Protein AF-A0A953PXV1-F1 (afdb_monomer)

Foldseek 3Di:
DDDDDDDDDDDDDDDDDDDDDDDDDDDDDDDPDPPPDDPPAPAQLRVLVVVCVVVVHDLVDDPLVVSLVVLVVVVVVVVVVPDPPDVRSVVVNVLSVVLVVLVPDDDDPPDDPVSVPNSCPVVSVVSVVVVVVVVVVVVVVVVVVVVVVDDDDPPPPVPPDPDDDDDDPDDPVNVVVVVVVVVVVVVPPPPPPPVPPQCALVNLLVLVLVVQVPDPDWAFVCVSCVVPPDPNSVVSNVVSVVVCVVLVQWDWDDDDVPGTITIDGDPCNVVSSVVVVVVVVVVVVVVVPD

Solvent-accessible surface area (backbone atoms only — not comparable to full-atom values): 18216 Å² total; per-residue (Å²): 134,88,79,85,83,82,80,84,82,80,83,86,81,89,78,81,86,78,80,78,80,81,79,80,81,76,83,76,75,92,65,77,78,73,80,78,81,70,82,86,60,94,46,57,66,51,48,50,51,50,56,35,58,78,65,73,52,50,77,90,63,66,62,50,70,63,50,43,51,52,54,50,54,53,48,52,56,42,55,77,65,73,50,87,75,56,67,64,46,56,50,49,51,51,49,43,51,50,40,38,51,62,71,73,46,82,80,66,94,84,60,56,78,83,71,69,52,68,78,56,53,68,59,44,51,54,48,52,54,50,51,52,53,52,52,51,50,53,54,50,51,53,52,49,55,54,52,73,72,50,85,75,76,80,70,73,78,77,71,71,76,75,84,83,71,80,76,81,90,76,52,74,66,55,55,51,51,53,48,51,51,52,50,55,55,56,71,69,48,78,80,78,76,69,78,70,81,77,66,45,44,68,58,33,38,52,49,54,49,51,57,50,70,76,41,95,62,71,42,45,54,65,72,77,42,71,87,59,91,47,72,66,51,52,51,25,40,51,52,24,51,53,49,36,41,73,68,52,24,37,45,82,47,59,89,51,91,91,45,72,49,24,42,35,80,33,100,49,23,69,65,46,57,56,51,47,54,59,55,50,56,52,54,56,56,59,64,74,71,117

Mean predicted aligned error: 21.48 Å

Radius of gyration: 39.09 Å; Cα contacts (8 Å, |Δi|>4): 142; chains: 1; bounding box: 83×93×96 Å

Sequence (290 aa):
MDEPREPNPEVPAGGEPEAVPAAKRVARAPGEAPPVKLPVYEGPLDLLLDLIRKQQLNIYDIPIAKITRQYLDYLHMLEELNIDVAGEFIFMAATLIYIKSRTLLPPDPSAAEEEMEDPRAELIHRLLEHEQFKNAAEMLQSKRMVEEAMWSQPGIGEFAEAEDEPGLAVSVFDLISVFREILERAKKRPQLQIRREEVSVAQMVEHVKRTLQSASGPVPIEDLIAGYVWRQALIALLLALLELVRLRAILLRQKDLFAPITVLKSKRFDEITSAANAGLLQASLDESFK

Nearest PDB structures (foldseek):
  3w6j-assembly1_A  TM=8.317E-01  e=1.017E-08  Geobacillus stearothermophilus
  4i98-assembly1_A  TM=7.365E-01  e=3.677E-07  Streptococcus pneumoniae P1031
  7wjp-assembly1_A-2  TM=6.498E-01  e=4.684E-01  Listeria monocytogenes
  4y66-assembly3_F  TM=5.859E-01  e=4.416E-01  Giardia duodenalis
  2fbh-assembly1_A  TM=4.558E-01  e=3.490E-01  Pseudomonas aeruginosa

Structure (mmCIF, N/CA/C/O backbone):
data_AF-A0A953PXV1-F1
#
_entry.id   AF-A0A953PXV1-F1
#
loop_
_atom_site.group_PDB
_atom_site.id
_atom_site.type_symbol
_atom_site.label_atom_id
_atom_site.label_alt_id
_atom_site.label_comp_id
_atom_site.label_asym_id
_atom_site.label_entity_id
_atom_site.label_seq_id
_atom_site.pdbx_PDB_ins_code
_atom_site.Cartn_x
_atom_site.Cartn_y
_atom_site.Cartn_z
_atom_site.occupancy
_atom_site.B_iso_or_equiv
_atom_site.auth_seq_id
_atom_site.auth_comp_id
_atom_site.auth_asym_id
_atom_site.auth_atom_id
_atom_site.pdbx_PDB_model_num
ATOM 1 N N . MET A 1 1 ? -30.244 -65.804 -9.219 1.00 45.44 1 MET A N 1
ATOM 2 C CA . MET A 1 1 ? -29.508 -64.574 -8.875 1.00 45.44 1 MET A CA 1
ATOM 3 C C . MET A 1 1 ? -30.051 -63.510 -9.822 1.00 45.44 1 MET A C 1
ATOM 5 O O . MET A 1 1 ? -29.476 -63.317 -10.877 1.00 45.44 1 MET A O 1
ATOM 9 N N . ASP A 1 2 ? -31.270 -62.988 -9.716 1.00 41.31 2 ASP A N 1
ATOM 10 C CA . ASP A 1 2 ? -32.067 -62.503 -8.579 1.00 41.31 2 ASP A CA 1
ATOM 11 C C . ASP A 1 2 ? -31.317 -61.559 -7.644 1.00 41.31 2 ASP A C 1
ATOM 13 O O . ASP A 1 2 ? -30.815 -61.961 -6.601 1.00 41.31 2 ASP A O 1
ATOM 17 N N . GLU A 1 3 ? -31.266 -60.300 -8.077 1.00 51.50 3 GLU A N 1
ATOM 18 C CA . GLU A 1 3 ? -31.118 -59.118 -7.235 1.00 51.50 3 GLU A CA 1
ATOM 19 C C . GLU A 1 3 ? -32.117 -58.061 -7.772 1.00 51.50 3 GLU A C 1
ATOM 21 O O . GLU A 1 3 ? -32.060 -57.720 -8.960 1.00 51.50 3 GLU A O 1
ATOM 26 N N . PRO A 1 4 ? -33.110 -57.616 -6.979 1.00 53.22 4 PRO A N 1
ATOM 27 C CA . PRO A 1 4 ? -34.186 -56.745 -7.452 1.00 53.22 4 PRO A CA 1
ATOM 28 C C . PRO A 1 4 ? -33.793 -55.258 -7.444 1.00 53.22 4 PRO A C 1
ATOM 30 O O . PRO A 1 4 ? -33.236 -54.749 -6.476 1.00 53.22 4 PRO A O 1
ATOM 33 N N . ARG A 1 5 ? -34.144 -54.546 -8.525 1.00 47.09 5 ARG A N 1
ATOM 34 C CA . ARG A 1 5 ? -34.098 -53.077 -8.618 1.00 47.09 5 ARG A CA 1
ATOM 35 C C . ARG A 1 5 ? -35.180 -52.452 -7.734 1.00 47.09 5 ARG A C 1
ATOM 37 O O . ARG A 1 5 ? -36.354 -52.791 -7.870 1.00 47.09 5 ARG A O 1
ATOM 44 N N . GLU A 1 6 ? -34.777 -51.510 -6.889 1.00 57.62 6 GLU A N 1
ATOM 45 C CA . GLU A 1 6 ? -35.670 -50.648 -6.109 1.00 57.62 6 GLU A CA 1
ATOM 46 C C . GLU A 1 6 ? -36.517 -49.721 -7.012 1.00 57.62 6 GLU A C 1
ATOM 48 O O . GLU A 1 6 ? -36.080 -49.355 -8.111 1.00 57.62 6 GLU A O 1
ATOM 53 N N . PRO A 1 7 ? -37.738 -49.346 -6.582 1.00 49.81 7 PRO A N 1
ATOM 54 C CA . PRO A 1 7 ? -38.670 -48.570 -7.388 1.00 49.81 7 PRO A CA 1
ATOM 55 C C . PRO A 1 7 ? -38.374 -47.063 -7.351 1.00 49.81 7 PRO A C 1
ATOM 57 O O . PRO A 1 7 ? -37.995 -46.493 -6.332 1.00 49.81 7 PRO A O 1
ATOM 60 N N . ASN A 1 8 ? -38.612 -46.417 -8.490 1.00 48.09 8 ASN A N 1
ATOM 61 C CA . ASN A 1 8 ? -38.570 -44.970 -8.688 1.00 48.09 8 ASN A CA 1
ATOM 62 C C . ASN A 1 8 ? -39.650 -44.255 -7.845 1.00 48.09 8 ASN A C 1
ATOM 64 O O . ASN A 1 8 ? -40.818 -44.636 -7.968 1.00 48.09 8 ASN A O 1
ATOM 68 N N . PRO A 1 9 ? -39.327 -43.212 -7.058 1.00 47.69 9 PRO A N 1
ATOM 69 C CA . PRO A 1 9 ? -40.342 -42.375 -6.444 1.00 47.69 9 PRO A CA 1
ATOM 70 C C . PRO A 1 9 ? -40.825 -41.284 -7.411 1.00 47.69 9 PRO A C 1
ATOM 72 O O . PRO A 1 9 ? -40.065 -40.630 -8.122 1.00 47.69 9 PRO A O 1
ATOM 75 N N . GLU A 1 10 ? -42.143 -41.158 -7.417 1.00 41.41 10 GLU A N 1
ATOM 76 C CA . GLU A 1 10 ? -43.035 -40.262 -8.144 1.00 41.41 10 GLU A CA 1
ATOM 77 C C . GLU A 1 10 ? -42.547 -38.813 -8.328 1.00 41.41 10 GLU A C 1
ATOM 79 O O . GLU A 1 10 ? -42.086 -38.146 -7.404 1.00 41.41 10 GLU A O 1
ATOM 84 N N . VAL A 1 11 ? -42.762 -38.296 -9.540 1.00 47.06 11 VAL A N 1
ATOM 85 C CA . VAL A 1 11 ? -42.773 -36.862 -9.847 1.00 47.06 11 VAL A CA 1
ATOM 86 C C . VAL A 1 11 ? -44.163 -36.318 -9.498 1.00 47.06 11 VAL A C 1
ATOM 88 O O . VAL A 1 11 ? -45.129 -36.753 -10.131 1.00 47.06 11 VAL A O 1
ATOM 91 N N . PRO A 1 12 ? -44.319 -35.348 -8.580 1.00 43.00 12 PRO A N 1
ATOM 92 C CA . PRO A 1 12 ? -45.549 -34.583 -8.507 1.00 43.00 12 PRO A CA 1
ATOM 93 C C . PRO A 1 12 ? -45.496 -33.424 -9.508 1.00 43.00 12 PRO A C 1
ATOM 95 O O . PRO A 1 12 ? -44.567 -32.616 -9.542 1.00 43.00 12 PRO A O 1
ATOM 98 N N . ALA A 1 13 ? -46.522 -33.385 -10.351 1.00 39.75 13 ALA A N 1
ATOM 99 C CA . ALA A 1 13 ? -46.799 -32.331 -11.308 1.00 39.75 13 ALA A CA 1
ATOM 100 C C . ALA A 1 13 ? -47.367 -31.072 -10.629 1.00 39.75 13 ALA A C 1
ATOM 102 O O . ALA A 1 13 ? -48.145 -31.171 -9.685 1.00 39.75 13 ALA A O 1
ATOM 103 N N . GLY A 1 14 ? -47.077 -29.910 -11.222 1.00 34.72 14 GLY A N 1
ATOM 104 C CA . GLY A 1 14 ? -47.997 -28.769 -11.241 1.00 34.72 14 GLY A CA 1
ATOM 105 C C . GLY A 1 14 ? -47.812 -27.713 -10.151 1.00 34.72 14 GLY A C 1
ATOM 106 O O . GLY A 1 14 ? -48.458 -27.762 -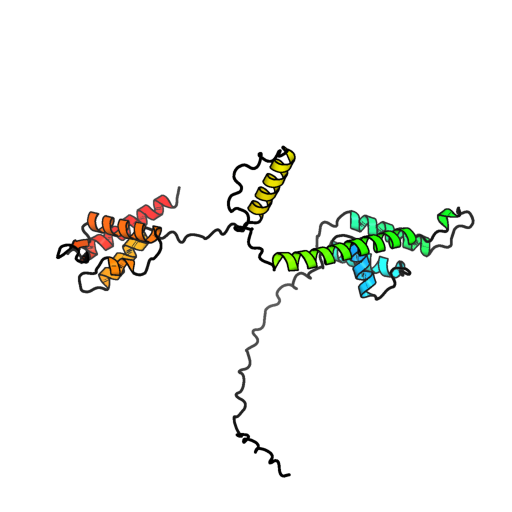9.112 1.00 34.72 14 GLY A O 1
ATOM 107 N N . GLY A 1 15 ? -47.024 -26.686 -10.466 1.00 32.66 15 GLY A N 1
ATOM 108 C CA . GLY A 1 15 ? -47.087 -25.364 -9.844 1.00 32.66 15 GLY A CA 1
ATOM 109 C C . GLY A 1 15 ? -46.718 -24.317 -10.895 1.00 32.66 15 GLY A C 1
ATOM 110 O O . GLY A 1 15 ? -45.632 -24.375 -11.464 1.00 32.66 15 GLY A O 1
ATOM 111 N N . GLU A 1 16 ? -47.662 -23.441 -11.224 1.00 42.31 16 GLU A N 1
ATOM 112 C CA . GLU A 1 16 ? -47.570 -22.389 -12.244 1.00 42.31 16 GLU A CA 1
ATOM 113 C C . GLU A 1 16 ? -46.406 -21.410 -11.965 1.00 42.31 16 GLU A C 1
ATOM 115 O O . GLU A 1 16 ? -46.098 -21.150 -10.801 1.00 42.31 16 GLU A O 1
ATOM 120 N N . PRO A 1 17 ? -45.743 -20.835 -12.990 1.00 41.62 17 PRO A N 1
ATOM 121 C CA . PRO A 1 17 ? -44.676 -19.866 -12.767 1.00 41.62 17 PRO A CA 1
ATOM 122 C C . PRO A 1 17 ? -45.264 -18.525 -12.311 1.00 41.62 17 PRO A C 1
ATOM 124 O O . PRO A 1 17 ? -45.882 -17.793 -13.086 1.00 41.62 17 PRO A O 1
ATOM 127 N N . GLU A 1 18 ? -45.048 -18.200 -11.041 1.00 39.59 18 GLU A N 1
ATOM 128 C CA . GLU A 1 18 ? -45.402 -16.918 -10.441 1.00 39.59 18 GLU A CA 1
ATOM 129 C C . GLU A 1 18 ? -44.601 -15.785 -11.113 1.00 39.59 18 GLU A C 1
ATOM 131 O O . GLU A 1 18 ? -43.367 -15.792 -11.169 1.00 39.59 18 GLU A O 1
ATOM 136 N N . ALA A 1 19 ? -45.318 -14.823 -11.695 1.00 39.12 19 ALA A N 1
ATOM 137 C CA . ALA A 1 19 ? -44.749 -13.711 -12.440 1.00 39.12 19 ALA A CA 1
ATOM 138 C C . ALA A 1 19 ? -43.974 -12.761 -11.512 1.00 39.12 19 ALA A C 1
ATOM 140 O O . ALA A 1 19 ? -44.552 -12.068 -10.675 1.00 39.12 19 ALA A O 1
ATOM 141 N N . VAL A 1 20 ? -42.657 -12.683 -11.707 1.00 45.84 20 VAL A N 1
ATOM 142 C CA . VAL A 1 20 ? -41.791 -11.700 -11.044 1.00 45.84 20 VAL A CA 1
ATOM 143 C C . VAL A 1 20 ? -42.215 -10.288 -11.484 1.00 45.84 20 VAL A C 1
ATOM 145 O O . VAL A 1 20 ? -42.228 -10.011 -12.688 1.00 45.84 20 VAL A O 1
ATOM 148 N N . PRO A 1 21 ? -42.563 -9.365 -10.568 1.00 40.34 21 PRO A N 1
ATOM 149 C CA . PRO A 1 21 ? -43.016 -8.039 -10.959 1.00 40.34 21 PRO A CA 1
ATOM 150 C C . PRO A 1 21 ? -41.863 -7.240 -11.578 1.00 40.34 21 PRO A C 1
ATOM 152 O O . PRO A 1 21 ? -40.783 -7.100 -11.002 1.00 40.34 21 PRO A O 1
ATOM 155 N N . ALA A 1 22 ? -42.115 -6.698 -12.770 1.00 42.03 22 ALA A N 1
ATOM 156 C CA . ALA A 1 22 ? -41.189 -5.857 -13.511 1.00 42.03 22 ALA A CA 1
ATOM 157 C C . ALA A 1 22 ? -40.804 -4.614 -12.690 1.00 42.03 22 ALA A C 1
ATOM 159 O O . ALA A 1 22 ? -41.616 -3.714 -12.460 1.00 42.03 22 ALA A O 1
ATOM 160 N N . ALA A 1 23 ? -39.541 -4.556 -12.264 1.00 39.56 23 ALA A N 1
ATOM 161 C CA . ALA A 1 23 ? -38.976 -3.401 -11.587 1.00 39.56 23 ALA A CA 1
ATOM 162 C C . ALA A 1 23 ? -39.020 -2.172 -12.512 1.00 39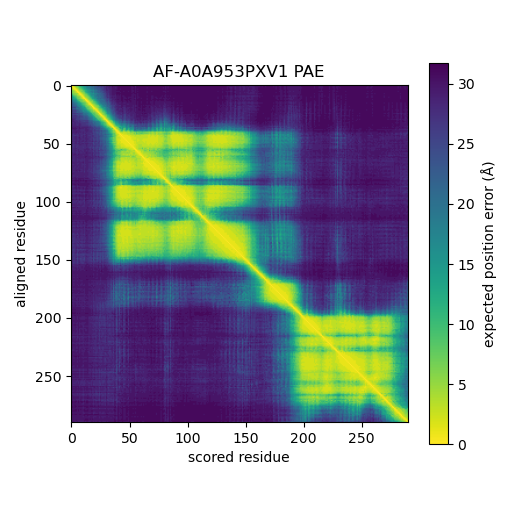.56 23 ALA A C 1
ATOM 164 O O . ALA A 1 23 ? -38.387 -2.116 -13.570 1.00 39.56 23 ALA A O 1
ATOM 165 N N . LYS A 1 24 ? -39.797 -1.176 -12.087 1.00 39.22 24 LYS A N 1
ATOM 166 C CA . LYS A 1 24 ? -39.982 0.127 -12.725 1.00 39.22 24 LYS A CA 1
ATOM 167 C C . LYS A 1 24 ? -38.620 0.826 -12.857 1.00 39.22 24 LYS A C 1
ATOM 169 O O . LYS A 1 24 ? -38.068 1.305 -11.870 1.00 39.22 24 LYS A O 1
ATOM 174 N N . ARG A 1 25 ? -38.061 0.871 -14.072 1.00 34.94 25 ARG A N 1
ATOM 175 C CA . ARG A 1 25 ? -36.829 1.618 -14.377 1.00 34.94 25 ARG A CA 1
ATOM 176 C C . ARG A 1 25 ? -37.091 3.113 -14.192 1.00 34.94 25 ARG A C 1
ATOM 178 O O . ARG A 1 25 ? -37.738 3.744 -15.022 1.00 34.94 25 ARG A O 1
ATOM 185 N N . VAL A 1 26 ? -36.596 3.666 -13.090 1.00 38.25 26 VAL A N 1
ATOM 186 C CA . VAL A 1 26 ? -36.547 5.112 -12.865 1.00 38.25 26 VAL A CA 1
ATOM 187 C C . VAL A 1 26 ? -35.505 5.694 -13.820 1.00 38.25 26 VAL A C 1
ATOM 189 O O . VAL A 1 26 ? -34.338 5.304 -13.786 1.00 38.25 26 VAL A O 1
ATOM 192 N N . ALA A 1 27 ? -35.939 6.593 -14.703 1.00 40.03 27 ALA A N 1
ATOM 193 C CA . ALA A 1 27 ? -35.066 7.337 -15.599 1.00 40.03 27 ALA A CA 1
ATOM 194 C C . ALA A 1 27 ? -34.103 8.203 -14.770 1.00 40.03 27 ALA A C 1
ATOM 196 O O . ALA A 1 27 ? -34.527 9.112 -14.057 1.00 40.03 27 ALA A O 1
ATOM 197 N N . ARG A 1 28 ? -32.805 7.895 -14.838 1.00 33.81 28 ARG A N 1
ATOM 198 C CA . ARG A 1 28 ? -31.744 8.693 -14.221 1.00 33.81 28 ARG A CA 1
ATOM 199 C C . ARG A 1 28 ? -31.435 9.873 -15.147 1.00 33.81 28 ARG A C 1
ATOM 201 O O . ARG A 1 28 ? -31.157 9.666 -16.325 1.00 33.81 28 ARG A O 1
ATOM 208 N N . ALA A 1 29 ? -31.513 11.090 -14.609 1.00 37.56 29 ALA A N 1
ATOM 209 C CA . ALA A 1 29 ? -31.033 12.319 -15.243 1.00 37.56 29 ALA A CA 1
ATOM 210 C C . ALA A 1 29 ? -29.551 12.179 -15.670 1.00 37.56 29 ALA A C 1
ATOM 212 O O . ALA A 1 29 ? -28.845 11.354 -15.077 1.00 37.56 29 ALA A O 1
ATOM 213 N N . PRO A 1 30 ? -29.064 12.950 -16.664 1.00 41.88 30 PRO A N 1
ATOM 214 C CA . PRO A 1 30 ? -27.701 12.823 -17.167 1.00 41.88 30 PRO A CA 1
ATOM 215 C C . PRO A 1 30 ? -26.730 13.388 -16.125 1.00 41.88 30 PRO A C 1
ATOM 217 O O . PRO A 1 30 ? -26.412 14.571 -16.120 1.00 41.88 30 PRO A O 1
ATOM 220 N N . GLY A 1 31 ? -26.319 12.542 -15.183 1.00 37.38 31 GLY A N 1
ATOM 221 C CA . GLY A 1 31 ? -25.160 12.810 -14.345 1.00 37.38 31 GLY A CA 1
ATOM 222 C C . GLY A 1 31 ? -23.906 12.691 -15.198 1.00 37.38 31 GLY A C 1
ATOM 223 O O . GLY A 1 31 ? -23.838 11.800 -16.049 1.00 37.38 31 GLY A O 1
ATOM 224 N N . GLU A 1 32 ? -22.958 13.600 -14.974 1.00 47.59 32 GLU A N 1
ATOM 225 C CA . GLU A 1 32 ? -21.597 13.559 -15.510 1.00 47.59 32 GLU A CA 1
ATOM 226 C C . GLU A 1 32 ? -21.072 12.126 -15.604 1.00 47.59 32 GLU A C 1
ATOM 228 O O . GLU A 1 32 ? -21.275 11.306 -14.699 1.00 47.59 32 GLU A O 1
ATOM 233 N N . ALA A 1 33 ? -20.417 11.828 -16.729 1.00 41.75 33 ALA A N 1
ATOM 234 C CA . ALA A 1 33 ? -19.754 10.554 -16.939 1.00 41.75 33 ALA A CA 1
ATOM 235 C C . ALA A 1 33 ? -18.896 10.226 -15.703 1.00 41.75 33 ALA A C 1
ATOM 237 O O . ALA A 1 33 ? -18.189 11.109 -15.211 1.00 41.75 33 ALA A O 1
ATOM 238 N N . PRO A 1 34 ? -18.972 8.996 -15.158 1.00 39.22 34 PRO A N 1
ATOM 239 C CA . PRO A 1 34 ? -18.154 8.638 -14.010 1.00 39.22 34 PRO A CA 1
ATOM 240 C C . PRO A 1 34 ? -16.682 8.897 -14.358 1.00 39.22 34 PRO A C 1
ATOM 242 O O . PRO A 1 34 ? -16.288 8.591 -15.488 1.00 39.22 34 PRO A O 1
ATOM 245 N N . PRO A 1 35 ? -15.874 9.439 -13.427 1.00 45.97 35 PRO A N 1
ATOM 246 C CA . PRO A 1 35 ? -14.454 9.636 -13.671 1.00 45.97 35 PRO A CA 1
ATOM 247 C C . PRO A 1 35 ? -13.877 8.284 -14.079 1.00 45.97 35 PRO A C 1
ATOM 249 O O . PRO A 1 35 ? -13.981 7.298 -13.340 1.00 45.97 35 PRO A O 1
ATOM 252 N N . VAL A 1 36 ? -13.375 8.216 -15.310 1.00 37.31 36 VAL A N 1
ATOM 253 C CA . VAL A 1 36 ? -12.754 7.016 -15.856 1.00 37.31 36 VAL A CA 1
ATOM 254 C C . VAL A 1 36 ? -11.640 6.637 -14.887 1.00 37.31 36 VAL A C 1
ATOM 256 O O . VAL A 1 36 ? -10.707 7.406 -14.673 1.00 37.31 36 VAL A O 1
ATOM 259 N N . LYS A 1 37 ? -11.777 5.479 -14.233 1.00 38.84 37 LYS A N 1
ATOM 260 C CA . LYS A 1 37 ? -10.752 4.963 -13.328 1.00 38.84 37 LYS A CA 1
ATOM 261 C C . LYS A 1 37 ? -9.546 4.589 -14.176 1.00 38.84 37 LYS A C 1
ATOM 263 O O . LYS A 1 37 ? -9.524 3.516 -14.776 1.00 38.84 37 LYS A O 1
ATOM 268 N N . LEU A 1 38 ? -8.573 5.485 -14.246 1.00 51.19 38 LEU A N 1
ATOM 269 C CA . LEU A 1 38 ? -7.259 5.142 -14.756 1.00 51.19 38 LEU A CA 1
ATOM 270 C C . LEU A 1 38 ? -6.644 4.106 -13.801 1.00 51.19 38 LEU A C 1
ATOM 272 O O . LEU A 1 38 ? -6.714 4.293 -12.581 1.00 51.19 38 LEU A O 1
ATOM 276 N N . PRO A 1 39 ? -6.074 3.005 -14.308 1.00 58.53 39 PRO A N 1
ATOM 277 C CA . PRO A 1 39 ? -5.193 2.175 -13.500 1.00 58.53 39 PRO A CA 1
ATOM 278 C C . PRO A 1 39 ? -4.043 3.051 -12.984 1.00 58.53 39 PRO A C 1
ATOM 280 O O . PRO A 1 39 ? -3.319 3.671 -13.762 1.00 58.53 39 PRO A O 1
ATOM 283 N N . VAL A 1 40 ? -3.924 3.156 -11.659 1.00 67.44 40 VAL A N 1
ATOM 284 C CA . VAL A 1 40 ? -2.793 3.828 -11.013 1.00 67.44 40 VAL A CA 1
ATOM 285 C C . VAL A 1 40 ? -1.597 2.898 -11.180 1.00 67.44 40 VAL A C 1
ATOM 287 O O . VAL A 1 40 ? -1.496 1.901 -10.473 1.00 67.44 40 VAL A O 1
ATOM 290 N N . TYR A 1 41 ? -0.756 3.172 -12.174 1.00 76.94 41 TYR A N 1
ATOM 291 C CA . TYR A 1 41 ? 0.487 2.430 -12.386 1.00 76.94 41 TYR A CA 1
ATOM 292 C C . TYR A 1 41 ? 1.565 2.921 -11.423 1.00 76.94 41 TYR A C 1
ATOM 294 O O . TYR A 1 41 ? 1.684 4.124 -11.178 1.00 76.94 41 TYR A O 1
ATOM 302 N N . GLU A 1 42 ? 2.398 2.004 -10.938 1.00 75.56 42 GLU A N 1
ATOM 303 C CA . GLU A 1 42 ? 3.535 2.305 -10.057 1.00 75.56 42 GLU A CA 1
ATOM 304 C C . GLU A 1 42 ? 4.783 2.721 -10.865 1.00 75.56 42 GLU A C 1
ATOM 306 O O . GLU A 1 42 ? 5.894 2.261 -10.620 1.00 75.56 42 GLU A O 1
ATOM 311 N N . GLY A 1 43 ? 4.595 3.581 -11.874 1.00 86.06 43 GLY A N 1
ATOM 312 C CA . GLY A 1 43 ? 5.670 4.149 -12.694 1.00 86.06 43 GLY A CA 1
ATOM 313 C C . GLY A 1 43 ? 5.591 3.835 -14.198 1.00 86.06 43 GLY A C 1
ATOM 314 O O . GLY A 1 43 ? 4.696 3.122 -14.664 1.00 86.06 43 GLY A O 1
ATOM 315 N N . PRO A 1 44 ? 6.528 4.383 -14.997 1.00 87.88 44 PRO A N 1
ATOM 316 C CA . PRO A 1 44 ? 6.476 4.307 -16.458 1.00 87.88 44 PRO A CA 1
ATOM 317 C C . PRO A 1 44 ? 6.818 2.920 -17.018 1.00 87.88 44 PRO A C 1
ATOM 319 O O . PRO A 1 44 ? 6.297 2.538 -18.065 1.00 87.88 44 PRO A O 1
ATOM 322 N N . LEU A 1 45 ? 7.668 2.148 -16.332 1.00 90.06 45 LEU A N 1
ATOM 323 C CA . LEU A 1 45 ? 8.008 0.781 -16.744 1.00 90.06 45 LEU A CA 1
ATOM 324 C C . LEU A 1 45 ? 6.818 -0.171 -16.570 1.00 90.06 45 LEU A C 1
ATOM 326 O O . LEU A 1 45 ? 6.599 -1.032 -17.418 1.00 90.06 45 LEU A O 1
ATOM 330 N N . ASP A 1 46 ? 6.018 0.021 -15.521 1.00 88.56 46 ASP A N 1
ATOM 331 C CA . ASP A 1 46 ? 4.816 -0.773 -15.266 1.00 88.56 46 ASP A CA 1
ATOM 332 C C . ASP A 1 46 ? 3.746 -0.546 -16.347 1.00 88.56 46 ASP A C 1
ATOM 334 O O . ASP A 1 46 ? 3.197 -1.496 -16.910 1.00 88.56 46 ASP A O 1
ATOM 338 N N . LEU A 1 47 ? 3.537 0.718 -16.734 1.00 88.12 47 LEU A N 1
ATOM 339 C CA . LEU A 1 47 ? 2.684 1.071 -17.870 1.00 88.12 47 LEU A CA 1
ATOM 340 C C . LEU A 1 47 ? 3.171 0.409 -19.170 1.00 88.12 47 LEU A C 1
ATOM 342 O O . LEU A 1 47 ? 2.366 -0.117 -19.938 1.00 88.12 47 LEU A O 1
ATOM 346 N N . LEU A 1 48 ? 4.482 0.413 -19.430 1.00 89.56 48 LEU A N 1
ATOM 347 C CA . LEU A 1 48 ? 5.042 -0.232 -20.620 1.00 89.56 48 LEU A CA 1
ATOM 348 C C . LEU A 1 48 ? 4.828 -1.748 -20.612 1.00 89.56 48 LEU A C 1
ATOM 350 O O . LEU A 1 48 ? 4.425 -2.300 -21.638 1.00 89.56 48 LEU A O 1
ATOM 354 N N . LEU A 1 49 ? 5.038 -2.414 -19.474 1.00 88.44 49 LEU A N 1
ATOM 355 C CA . LEU A 1 49 ? 4.768 -3.846 -19.325 1.00 88.44 49 LEU A CA 1
ATOM 356 C C . LEU A 1 49 ? 3.292 -4.168 -19.587 1.00 88.44 49 LEU A C 1
ATOM 358 O O . LEU A 1 49 ? 2.990 -5.126 -20.301 1.00 88.44 49 LEU A O 1
ATOM 362 N N . ASP A 1 50 ? 2.370 -3.357 -19.069 1.00 88.56 50 ASP A N 1
ATOM 363 C CA . ASP A 1 50 ? 0.938 -3.536 -19.315 1.00 88.56 50 ASP A CA 1
ATOM 364 C C . ASP A 1 50 ? 0.570 -3.350 -20.799 1.00 88.56 50 ASP A C 1
ATOM 366 O O . ASP A 1 50 ? -0.144 -4.178 -21.373 1.00 88.56 50 ASP A O 1
ATOM 370 N N . LEU A 1 51 ? 1.120 -2.327 -21.466 1.00 87.31 51 LEU A N 1
ATOM 371 C CA . LEU A 1 51 ? 0.920 -2.109 -22.903 1.00 87.31 51 LEU A CA 1
ATOM 372 C C . LEU A 1 51 ? 1.464 -3.273 -23.749 1.00 87.31 51 LEU A C 1
ATOM 374 O O . LEU A 1 51 ? 0.808 -3.695 -24.705 1.00 87.31 51 LEU A O 1
ATOM 378 N N . ILE A 1 52 ? 2.629 -3.823 -23.394 1.00 87.56 52 ILE A N 1
ATOM 379 C CA . ILE A 1 52 ? 3.225 -4.988 -24.069 1.00 87.56 52 ILE A CA 1
ATOM 380 C C . ILE A 1 52 ? 2.333 -6.225 -23.887 1.00 87.56 52 ILE A C 1
ATOM 382 O O . ILE A 1 52 ? 2.007 -6.900 -24.870 1.00 87.56 52 ILE A O 1
ATOM 386 N N . ARG A 1 53 ? 1.864 -6.480 -22.657 1.00 85.00 53 ARG A N 1
ATOM 387 C CA . ARG A 1 53 ? 0.984 -7.614 -22.322 1.00 85.00 53 ARG A CA 1
ATOM 388 C C . ARG A 1 53 ? -0.365 -7.530 -23.036 1.00 85.00 53 ARG A C 1
ATOM 390 O O . ARG A 1 53 ? -0.791 -8.513 -23.642 1.00 85.00 53 ARG A O 1
ATOM 397 N N . LYS A 1 54 ? -1.011 -6.358 -23.047 1.00 85.00 54 LYS A N 1
ATOM 398 C CA . LYS A 1 54 ? -2.292 -6.130 -23.748 1.00 85.00 54 LYS A CA 1
ATOM 399 C C . LYS A 1 54 ? -2.214 -6.419 -25.244 1.00 85.00 54 LYS A C 1
ATOM 401 O O . LYS A 1 54 ? -3.210 -6.817 -25.843 1.00 85.00 54 LYS A O 1
ATOM 406 N N . GLN A 1 55 ? -1.046 -6.224 -25.849 1.00 80.12 55 GLN A N 1
ATOM 407 C CA . GLN A 1 55 ? -0.831 -6.461 -27.274 1.00 80.12 55 GLN A CA 1
ATOM 408 C C . GLN A 1 55 ? -0.247 -7.833 -27.601 1.00 80.12 55 GLN A C 1
ATOM 410 O O . GLN A 1 55 ? -0.019 -8.100 -28.780 1.00 80.12 55 GLN A O 1
ATOM 415 N N . GLN A 1 56 ? -0.023 -8.684 -26.592 1.00 78.06 56 GLN A N 1
ATOM 416 C CA . GLN A 1 56 ? 0.609 -9.999 -26.746 1.00 78.06 56 GLN A CA 1
ATOM 417 C C . GLN A 1 56 ? 1.945 -9.907 -27.500 1.00 78.06 56 GLN A C 1
ATOM 419 O O . GLN A 1 56 ? 2.278 -10.762 -28.320 1.00 78.06 56 GLN A O 1
ATOM 424 N N . LEU A 1 57 ? 2.693 -8.828 -27.256 1.00 79.25 57 LEU A N 1
ATOM 425 C CA . LEU A 1 57 ? 3.991 -8.603 -27.878 1.00 79.25 57 LEU A CA 1
ATOM 426 C C . LEU A 1 57 ? 5.083 -9.325 -27.094 1.00 79.25 57 LEU A C 1
ATOM 428 O O . LEU A 1 57 ? 5.021 -9.436 -25.870 1.00 79.25 57 LEU A O 1
ATOM 432 N N . ASN A 1 58 ? 6.103 -9.795 -27.810 1.00 81.44 58 ASN A N 1
ATOM 433 C CA . ASN A 1 58 ? 7.286 -10.361 -27.183 1.00 81.44 58 ASN A CA 1
ATOM 434 C C . ASN A 1 58 ? 8.141 -9.230 -26.587 1.00 81.44 58 ASN A C 1
ATOM 436 O O . ASN A 1 58 ? 8.451 -8.262 -27.277 1.00 81.44 58 ASN A O 1
ATOM 440 N N . ILE A 1 59 ? 8.554 -9.372 -25.326 1.00 79.38 59 ILE A N 1
ATOM 441 C CA . ILE A 1 59 ? 9.413 -8.401 -24.629 1.00 79.38 59 ILE A CA 1
ATOM 442 C C . ILE A 1 59 ? 10.783 -8.274 -25.320 1.00 79.38 59 ILE A C 1
ATOM 444 O O . ILE A 1 59 ? 11.379 -7.202 -25.304 1.00 79.38 59 ILE A O 1
ATOM 448 N N . TYR A 1 60 ? 11.263 -9.332 -25.983 1.00 80.62 60 TYR A N 1
ATOM 449 C CA . TYR A 1 60 ? 12.526 -9.300 -26.730 1.00 80.62 60 TYR A CA 1
ATOM 450 C C . TYR A 1 60 ? 12.421 -8.613 -28.097 1.00 80.62 60 TYR A C 1
ATOM 452 O O . TYR A 1 60 ? 13.435 -8.171 -28.628 1.00 80.62 60 TYR A O 1
ATOM 460 N N . ASP A 1 61 ? 11.219 -8.513 -28.674 1.00 81.62 61 ASP A N 1
ATOM 461 C CA . ASP A 1 61 ? 11.010 -7.858 -29.967 1.00 81.62 61 ASP A CA 1
ATOM 462 C C . ASP A 1 61 ? 9.837 -6.882 -29.903 1.00 81.62 61 ASP A C 1
ATOM 464 O O . ASP A 1 61 ? 8.703 -7.156 -30.308 1.00 81.62 61 ASP A O 1
ATOM 468 N N . ILE A 1 62 ? 10.133 -5.716 -29.333 1.00 82.06 62 ILE A N 1
ATOM 469 C CA . ILE A 1 62 ? 9.145 -4.670 -29.123 1.00 82.06 62 ILE A CA 1
ATOM 470 C C . ILE A 1 62 ? 9.088 -3.772 -30.371 1.00 82.06 62 ILE A C 1
ATOM 472 O O . ILE A 1 62 ? 10.093 -3.129 -30.712 1.00 82.06 62 ILE A O 1
ATOM 476 N N . PRO A 1 63 ? 7.917 -3.627 -31.026 1.00 85.69 63 PRO A N 1
ATOM 477 C CA . PRO A 1 63 ? 7.701 -2.628 -32.065 1.00 85.69 63 PRO A CA 1
ATOM 478 C C . PRO A 1 63 ? 7.640 -1.225 -31.441 1.00 85.69 63 PRO A C 1
ATOM 480 O O . PRO A 1 63 ? 6.561 -0.702 -31.140 1.00 85.69 63 PRO A O 1
ATOM 483 N N . ILE A 1 64 ? 8.811 -0.597 -31.274 1.00 85.88 64 ILE A N 1
ATOM 484 C CA . ILE A 1 64 ? 8.981 0.706 -30.605 1.00 85.88 64 ILE A CA 1
ATOM 485 C C . ILE A 1 64 ? 8.021 1.754 -31.163 1.00 85.88 64 ILE A C 1
ATOM 487 O O . ILE A 1 64 ? 7.314 2.399 -30.402 1.00 85.88 64 ILE A O 1
ATOM 491 N N . ALA A 1 65 ? 7.885 1.862 -32.487 1.00 86.44 65 ALA A N 1
ATOM 492 C CA . ALA A 1 65 ? 7.000 2.854 -33.097 1.00 86.44 65 ALA A CA 1
ATOM 493 C C . ALA A 1 65 ? 5.536 2.756 -32.621 1.00 86.44 65 ALA A C 1
ATOM 495 O O . ALA A 1 65 ? 4.871 3.786 -32.471 1.00 86.44 65 ALA A O 1
ATOM 496 N N . LYS A 1 66 ? 5.043 1.534 -32.380 1.00 86.94 66 LYS A N 1
ATOM 497 C CA . LYS A 1 66 ? 3.670 1.267 -31.941 1.00 86.94 66 LYS A CA 1
ATOM 498 C C . LYS A 1 66 ? 3.507 1.497 -30.438 1.00 86.94 66 LYS A C 1
ATOM 500 O O . LYS A 1 66 ? 2.485 2.044 -30.023 1.00 86.94 66 LYS A O 1
ATOM 505 N N . ILE A 1 67 ? 4.494 1.097 -29.636 1.00 88.56 67 ILE A N 1
ATOM 506 C CA . ILE A 1 67 ? 4.483 1.296 -28.180 1.00 88.56 67 ILE A CA 1
ATOM 507 C C . ILE A 1 67 ? 4.640 2.776 -27.828 1.00 88.56 67 ILE A C 1
ATOM 509 O O . ILE A 1 67 ? 3.838 3.283 -27.051 1.00 88.56 67 ILE A O 1
ATOM 513 N N . THR A 1 68 ? 5.568 3.502 -28.463 1.00 90.50 68 THR A N 1
ATOM 514 C CA . THR A 1 68 ? 5.752 4.946 -28.237 1.00 90.50 68 THR A CA 1
ATOM 515 C C . THR A 1 68 ? 4.464 5.719 -28.501 1.00 90.50 68 THR A C 1
ATOM 517 O O . THR A 1 68 ? 4.117 6.598 -27.725 1.00 90.50 68 THR A O 1
ATOM 520 N N . ARG A 1 69 ? 3.726 5.385 -29.571 1.00 90.31 69 ARG A N 1
ATOM 521 C CA . ARG A 1 69 ? 2.454 6.054 -29.879 1.00 90.31 69 ARG A CA 1
ATOM 522 C C . ARG A 1 69 ? 1.434 5.868 -28.755 1.00 90.31 69 ARG A C 1
ATOM 524 O O . ARG A 1 69 ? 0.892 6.847 -28.277 1.00 90.31 69 ARG A O 1
ATOM 531 N N . GLN A 1 70 ? 1.233 4.635 -28.303 1.00 88.44 70 GLN A N 1
ATOM 532 C CA . GLN A 1 70 ? 0.277 4.343 -27.231 1.00 88.44 70 GLN A CA 1
ATOM 533 C C . GLN A 1 70 ? 0.686 4.937 -25.888 1.00 88.44 70 GLN A C 1
ATOM 535 O O . GLN A 1 70 ? -0.167 5.365 -25.121 1.00 88.44 70 GLN A O 1
ATOM 540 N N . TYR A 1 71 ? 1.986 4.951 -25.604 1.00 90.06 71 TYR A N 1
ATOM 541 C CA . TYR A 1 71 ? 2.513 5.568 -24.399 1.00 90.06 71 TYR A CA 1
ATOM 542 C C . TYR A 1 71 ? 2.225 7.078 -24.384 1.00 90.06 71 TYR A C 1
ATOM 544 O O . TYR A 1 71 ? 1.770 7.605 -23.373 1.00 90.06 71 TYR A O 1
ATOM 552 N N . LEU A 1 72 ? 2.414 7.759 -25.522 1.00 89.38 72 LEU A N 1
ATOM 553 C CA . LEU A 1 72 ? 2.058 9.172 -25.685 1.00 89.38 72 LEU A CA 1
ATOM 554 C C . LEU A 1 72 ? 0.541 9.401 -25.632 1.00 89.38 72 LEU A C 1
ATOM 556 O O . LEU A 1 72 ? 0.103 10.334 -24.970 1.00 89.38 72 LEU A O 1
ATOM 560 N N . ASP A 1 73 ? -0.259 8.533 -26.260 1.00 88.81 73 ASP A N 1
ATOM 561 C CA . ASP A 1 73 ? -1.726 8.605 -26.193 1.00 88.81 73 ASP A CA 1
ATOM 562 C C . ASP A 1 73 ? -2.210 8.497 -24.730 1.00 88.81 73 ASP A C 1
ATOM 564 O O . ASP A 1 73 ? -3.067 9.264 -24.296 1.00 88.81 73 ASP A O 1
ATOM 568 N N . TYR A 1 74 ? -1.618 7.590 -23.940 1.00 86.06 74 TYR A N 1
ATOM 569 C CA . TYR A 1 74 ? -1.921 7.456 -22.513 1.00 86.06 74 TYR A CA 1
ATOM 570 C C . TYR A 1 74 ? -1.484 8.686 -21.709 1.00 86.06 74 TYR A C 1
ATOM 572 O O . TYR A 1 74 ? -2.221 9.136 -20.834 1.00 86.06 74 TYR A O 1
ATOM 580 N N . LEU A 1 75 ? -0.317 9.259 -22.018 1.00 84.50 75 LEU A N 1
ATOM 581 C CA . LEU A 1 75 ? 0.153 10.483 -21.367 1.00 84.50 75 LEU A CA 1
ATOM 582 C C . LEU A 1 75 ? -0.763 11.678 -21.627 1.00 84.50 75 LEU A C 1
ATOM 584 O O . LEU A 1 75 ? -1.090 12.392 -20.686 1.00 84.50 75 LEU A O 1
ATOM 588 N N . HIS A 1 76 ? -1.234 11.862 -22.859 1.00 84.25 76 HIS A N 1
ATOM 589 C CA . HIS A 1 76 ? -2.175 12.937 -23.173 1.00 84.25 76 HIS A CA 1
ATOM 590 C C . HIS A 1 76 ? -3.508 12.772 -22.437 1.00 84.25 76 HIS A C 1
ATOM 592 O O . HIS A 1 76 ? -4.050 13.748 -21.924 1.00 84.25 76 HIS A O 1
ATOM 598 N N . MET A 1 77 ? -4.001 11.536 -22.289 1.00 80.94 77 MET A N 1
ATOM 599 C CA . MET A 1 77 ? -5.177 11.274 -21.452 1.00 80.94 77 MET A CA 1
ATOM 600 C C . MET A 1 77 ? -4.939 11.631 -19.976 1.00 80.94 77 MET A C 1
ATOM 602 O O . MET A 1 77 ? -5.851 12.124 -19.316 1.00 80.94 77 MET A O 1
ATOM 606 N N . LEU A 1 78 ? -3.735 11.385 -19.443 1.00 75.88 78 LEU A N 1
ATOM 607 C CA . LEU A 1 78 ? -3.378 11.761 -18.069 1.00 75.88 78 LEU A CA 1
ATOM 608 C C . LEU A 1 78 ? -3.302 13.284 -17.880 1.00 75.88 78 LEU A C 1
ATOM 610 O O . LEU A 1 78 ? -3.762 13.786 -16.855 1.00 75.88 78 LEU A O 1
ATOM 614 N N . GLU A 1 79 ? -2.749 14.006 -18.858 1.00 72.38 79 GLU A N 1
ATOM 615 C CA . GLU A 1 79 ? -2.669 15.474 -18.856 1.00 72.38 79 GLU A CA 1
ATOM 616 C C . GLU A 1 79 ? -4.065 16.119 -18.866 1.00 72.38 79 GLU A C 1
ATOM 618 O O . GLU A 1 79 ? -4.326 17.035 -18.088 1.00 72.38 79 GLU A O 1
ATOM 623 N N . GLU A 1 80 ? -4.996 15.606 -19.680 1.00 71.62 80 GLU A N 1
ATOM 624 C CA . GLU A 1 80 ? -6.385 16.096 -19.742 1.00 71.62 80 GLU A CA 1
ATOM 625 C C . GLU A 1 80 ? -7.149 15.929 -18.415 1.00 71.62 80 GLU A C 1
ATOM 627 O O . GLU A 1 80 ? -8.103 16.662 -18.144 1.00 71.62 80 GLU A O 1
ATOM 632 N N . LEU A 1 81 ? -6.725 14.986 -17.568 1.00 63.06 81 LEU A N 1
ATOM 633 C CA . LEU A 1 81 ? -7.342 14.671 -16.276 1.00 63.06 81 LEU A CA 1
ATOM 634 C C . LEU A 1 81 ? -6.684 15.400 -15.081 1.00 63.06 81 LEU A C 1
ATOM 636 O O . LEU A 1 81 ? -7.043 15.113 -13.938 1.00 63.06 81 LEU A O 1
ATOM 640 N N . ASN A 1 82 ? -5.793 16.378 -15.325 1.00 55.94 82 ASN A N 1
ATOM 641 C CA . ASN A 1 82 ? -5.136 17.231 -14.313 1.00 55.94 82 ASN A CA 1
ATOM 642 C C . ASN A 1 82 ? -4.406 16.453 -13.198 1.00 55.94 82 ASN A C 1
ATOM 644 O O . ASN A 1 82 ? -4.481 16.810 -12.020 1.00 55.94 82 ASN A O 1
ATOM 648 N N . ILE A 1 83 ? -3.692 15.383 -13.550 1.00 63.19 83 ILE A N 1
ATOM 649 C CA . ILE A 1 83 ? -2.781 14.711 -12.616 1.00 63.19 83 ILE A CA 1
ATOM 650 C C . ILE A 1 83 ? -1.403 15.366 -12.752 1.00 63.19 83 ILE A C 1
ATOM 652 O O . ILE A 1 83 ? -0.934 15.555 -13.871 1.00 63.19 83 ILE A O 1
ATOM 656 N N . ASP A 1 84 ? -0.747 15.694 -11.632 1.00 63.91 84 ASP A N 1
ATOM 657 C CA . ASP A 1 84 ? 0.665 16.097 -11.603 1.00 63.91 84 ASP A CA 1
ATOM 658 C C . ASP A 1 84 ? 1.516 14.969 -12.216 1.00 63.91 84 ASP A C 1
ATOM 660 O O . ASP A 1 84 ? 1.889 14.005 -11.542 1.00 63.91 84 ASP A O 1
ATOM 664 N N . VAL A 1 85 ? 1.759 15.032 -13.528 1.00 63.97 85 VAL A N 1
ATOM 665 C CA . VAL A 1 85 ? 2.482 13.990 -14.262 1.00 63.97 85 VAL A CA 1
ATOM 666 C C . VAL A 1 85 ? 3.914 13.950 -13.735 1.00 63.97 85 VAL A C 1
ATOM 668 O O . VAL A 1 85 ? 4.673 14.909 -13.875 1.00 63.97 85 VAL A O 1
ATOM 671 N N . ALA A 1 86 ? 4.289 12.837 -13.104 1.00 67.38 86 ALA A N 1
ATOM 672 C CA . ALA A 1 86 ? 5.623 12.668 -12.546 1.00 67.38 86 ALA A CA 1
ATOM 673 C C . ALA A 1 86 ? 6.694 12.777 -13.649 1.00 67.38 86 ALA A C 1
ATOM 675 O O . ALA A 1 86 ? 6.548 12.206 -14.733 1.00 67.38 86 ALA A O 1
ATOM 676 N N . GLY A 1 87 ? 7.799 13.479 -13.365 1.00 79.25 87 GLY A N 1
ATOM 677 C CA . GLY A 1 87 ? 8.882 13.727 -14.331 1.00 79.25 87 GLY A CA 1
ATOM 678 C C . GLY A 1 87 ? 9.493 12.456 -14.939 1.00 79.25 87 GLY A C 1
ATOM 679 O O . GLY A 1 87 ? 10.000 12.484 -16.058 1.00 79.25 87 GLY A O 1
ATOM 680 N N . GLU A 1 88 ? 9.368 11.323 -14.250 1.00 83.25 88 GLU A N 1
ATOM 681 C CA . GLU A 1 88 ? 9.780 10.002 -14.735 1.00 83.25 88 GLU A CA 1
ATOM 682 C C . GLU A 1 88 ? 9.017 9.560 -15.995 1.00 83.25 88 GLU A C 1
ATOM 684 O O . GLU A 1 88 ? 9.606 8.952 -16.892 1.00 83.25 88 GLU A O 1
ATOM 689 N N . PHE A 1 89 ? 7.729 9.904 -16.119 1.00 86.56 89 PHE A N 1
ATOM 690 C CA . PHE A 1 89 ? 6.942 9.556 -17.303 1.00 86.56 89 PHE A CA 1
ATOM 691 C C . PHE A 1 89 ? 7.357 10.368 -18.531 1.00 86.56 89 PHE A C 1
ATOM 693 O O . PHE A 1 89 ? 7.423 9.815 -19.632 1.00 86.56 89 PHE A O 1
ATOM 700 N N . ILE A 1 90 ? 7.666 11.655 -18.339 1.00 86.00 90 ILE A N 1
ATOM 701 C CA . ILE A 1 90 ? 8.156 12.550 -19.397 1.00 86.00 90 ILE A CA 1
ATOM 702 C C . ILE A 1 90 ? 9.550 12.111 -19.847 1.00 86.00 90 ILE A C 1
ATOM 704 O O . ILE A 1 90 ? 9.816 12.033 -21.047 1.00 86.00 90 ILE A O 1
ATOM 708 N N . PHE A 1 91 ? 10.422 11.764 -18.895 1.00 89.19 91 PHE A N 1
ATOM 709 C CA . PHE A 1 91 ? 11.731 11.192 -19.196 1.00 89.19 91 PHE A CA 1
ATOM 710 C C . PHE A 1 91 ? 11.592 9.949 -20.082 1.00 89.19 91 PHE A C 1
ATOM 712 O O . PHE A 1 91 ? 12.194 9.890 -21.153 1.00 89.19 91 PHE A O 1
ATOM 719 N N . MET A 1 92 ? 10.721 9.007 -19.706 1.00 90.94 92 MET A N 1
ATOM 720 C CA . MET A 1 92 ? 10.497 7.800 -20.501 1.00 90.94 92 MET A CA 1
ATOM 721 C C . MET A 1 92 ? 9.894 8.104 -21.883 1.00 90.94 92 MET A C 1
ATOM 723 O O . MET A 1 92 ? 10.281 7.476 -22.867 1.00 90.94 92 MET A O 1
ATOM 727 N N . ALA A 1 93 ? 9.000 9.094 -21.998 1.00 90.50 93 ALA A N 1
ATOM 728 C CA . ALA A 1 93 ? 8.476 9.539 -23.292 1.00 90.50 93 ALA A CA 1
ATOM 729 C C . ALA A 1 93 ? 9.608 9.999 -24.224 1.00 90.50 93 ALA A C 1
ATOM 731 O O . ALA A 1 93 ? 9.684 9.569 -25.378 1.00 90.50 93 ALA A O 1
ATOM 732 N N . ALA A 1 94 ? 10.518 10.830 -23.707 1.00 91.38 94 ALA A N 1
ATOM 733 C CA . ALA A 1 94 ? 11.678 11.311 -24.446 1.00 91.38 94 ALA A CA 1
ATOM 734 C C . ALA A 1 94 ? 12.609 10.156 -24.850 1.00 91.38 94 ALA A C 1
ATOM 736 O O . ALA A 1 94 ? 13.019 10.084 -26.010 1.00 91.38 94 ALA A O 1
ATOM 737 N N . THR A 1 95 ? 12.875 9.211 -23.940 1.00 91.19 95 THR A N 1
ATOM 738 C CA . THR A 1 95 ? 13.668 8.005 -24.226 1.00 91.19 95 THR A CA 1
ATOM 739 C C . THR A 1 95 ? 13.043 7.173 -25.348 1.00 91.19 95 THR A C 1
ATOM 741 O O . THR A 1 95 ? 13.733 6.795 -26.293 1.00 91.19 95 THR A O 1
ATOM 744 N N . LEU A 1 96 ? 11.729 6.937 -25.317 1.00 91.44 96 LEU A N 1
ATOM 745 C CA . LEU A 1 96 ? 11.030 6.179 -26.358 1.00 91.44 96 LEU A CA 1
ATOM 746 C C . LEU A 1 96 ? 11.059 6.883 -27.720 1.00 91.44 96 LEU A C 1
ATOM 748 O O . LEU A 1 96 ? 11.168 6.215 -28.749 1.00 91.44 96 LEU A O 1
ATOM 752 N N . ILE A 1 97 ? 10.958 8.215 -27.748 1.00 91.06 97 ILE A N 1
ATOM 753 C CA . ILE A 1 97 ? 11.076 9.007 -28.981 1.00 91.06 97 ILE A CA 1
ATOM 754 C C . ILE A 1 97 ? 12.505 8.935 -29.531 1.00 91.06 97 ILE A C 1
ATOM 756 O O . ILE A 1 97 ? 12.682 8.747 -30.736 1.00 91.06 97 ILE A O 1
ATOM 760 N N . TYR A 1 98 ? 13.513 9.031 -28.661 1.00 90.00 98 TYR A N 1
ATOM 761 C CA . TYR A 1 98 ? 14.921 8.900 -29.033 1.00 90.00 98 TYR A CA 1
ATOM 762 C C . TYR A 1 98 ? 15.214 7.527 -29.652 1.00 90.00 98 TYR A C 1
ATOM 764 O O . TYR A 1 98 ? 15.724 7.459 -30.773 1.00 90.00 98 TYR A O 1
ATOM 772 N N . ILE A 1 99 ? 14.800 6.444 -28.983 1.00 87.69 99 ILE A N 1
ATOM 773 C CA . ILE A 1 99 ? 14.955 5.073 -29.490 1.00 87.69 99 ILE A CA 1
ATOM 774 C C . ILE A 1 99 ? 14.224 4.931 -30.830 1.00 87.69 99 ILE A C 1
ATOM 776 O O . ILE A 1 99 ? 14.811 4.459 -31.798 1.00 87.69 99 ILE A O 1
ATOM 780 N N . LYS A 1 100 ? 12.977 5.418 -30.939 1.00 88.69 100 LYS A N 1
ATOM 781 C CA . LYS A 1 100 ? 12.207 5.381 -32.194 1.00 88.69 100 LYS A CA 1
ATOM 782 C C . LYS A 1 100 ? 12.939 6.074 -33.347 1.00 88.69 100 LYS A C 1
ATOM 784 O O . LYS A 1 100 ? 12.947 5.542 -34.453 1.00 88.69 100 LYS A O 1
ATOM 789 N N . SER A 1 101 ? 13.516 7.250 -33.103 1.00 89.44 101 SER A N 1
ATOM 790 C CA . SER A 1 101 ? 14.264 8.008 -34.110 1.00 89.44 101 SER A CA 1
ATOM 791 C C . SER A 1 101 ? 15.487 7.226 -34.589 1.00 89.44 101 SER A C 1
ATOM 793 O O . SER A 1 101 ? 15.640 6.992 -35.787 1.00 89.44 101 SER A O 1
ATOM 795 N N . ARG A 1 102 ? 16.306 6.734 -33.650 1.00 84.88 102 ARG A N 1
ATOM 796 C CA . ARG A 1 102 ? 17.529 5.979 -33.952 1.00 84.88 102 ARG A CA 1
ATOM 797 C C . ARG A 1 102 ? 17.244 4.652 -34.662 1.00 84.88 102 ARG A C 1
ATOM 799 O O . ARG A 1 102 ? 17.991 4.289 -35.556 1.00 84.88 102 ARG A O 1
ATOM 806 N N . THR A 1 103 ? 16.156 3.955 -34.321 1.00 83.06 103 THR A N 1
ATOM 807 C CA . THR A 1 103 ? 15.765 2.697 -34.988 1.00 83.06 103 THR A CA 1
ATOM 808 C C . THR A 1 103 ? 15.234 2.907 -36.411 1.00 83.06 103 THR A C 1
ATOM 810 O O . THR A 1 103 ? 15.354 2.011 -37.241 1.00 83.06 103 THR A O 1
ATOM 813 N N . LEU A 1 104 ? 14.604 4.050 -36.705 1.00 81.75 104 LEU A N 1
ATOM 814 C CA . LEU A 1 104 ? 14.023 4.323 -38.028 1.00 81.75 104 LEU A CA 1
ATOM 815 C C . LEU A 1 104 ? 15.005 4.975 -39.008 1.00 81.75 104 LEU A C 1
ATOM 817 O O . LEU A 1 104 ? 14.772 4.927 -40.217 1.00 81.75 104 LEU A O 1
ATOM 821 N N . LEU A 1 105 ? 16.062 5.612 -38.508 1.00 82.94 105 LEU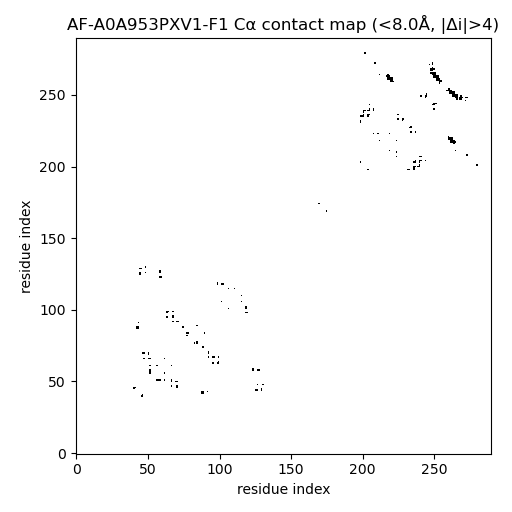 A N 1
ATOM 822 C CA . LEU A 1 105 ? 17.085 6.248 -39.330 1.00 82.94 105 LEU A CA 1
ATOM 823 C C . LEU A 1 105 ? 18.126 5.219 -39.806 1.00 82.94 105 LEU A C 1
ATOM 825 O O . LEU A 1 105 ? 18.443 4.284 -39.071 1.00 82.94 105 LEU A O 1
ATOM 829 N N . PRO A 1 106 ? 18.674 5.373 -41.027 1.00 76.06 106 PRO A N 1
ATOM 830 C CA . PRO A 1 106 ? 19.778 4.536 -41.476 1.00 76.06 106 PRO A CA 1
ATOM 831 C C . PRO A 1 106 ? 21.003 4.747 -40.566 1.00 76.06 106 PRO A C 1
ATOM 833 O O . PRO A 1 106 ? 21.281 5.892 -40.197 1.00 76.06 106 PRO A O 1
ATOM 836 N N . PRO A 1 107 ? 21.729 3.673 -40.202 1.00 69.50 107 PRO A N 1
ATOM 837 C CA . PRO A 1 107 ? 22.910 3.776 -39.353 1.00 69.50 107 PRO A CA 1
ATOM 838 C C . PRO A 1 107 ? 24.002 4.591 -40.052 1.00 69.50 107 PRO A C 1
ATOM 840 O O . PRO A 1 107 ? 24.194 4.475 -41.266 1.00 69.50 107 PRO A O 1
ATOM 843 N N . ASP A 1 108 ? 24.709 5.420 -39.285 1.00 73.69 108 ASP A N 1
ATOM 844 C CA . ASP A 1 108 ? 25.821 6.210 -39.805 1.00 73.69 108 ASP A CA 1
ATOM 845 C C . ASP A 1 108 ? 26.992 5.267 -40.152 1.00 73.69 108 ASP A C 1
ATOM 847 O O . ASP A 1 108 ? 27.442 4.512 -39.287 1.00 73.69 108 ASP A O 1
ATOM 851 N N . PRO A 1 109 ? 27.500 5.264 -41.398 1.00 67.31 109 PRO A N 1
ATOM 852 C CA . PRO A 1 109 ? 28.604 4.394 -41.802 1.00 67.31 109 PRO A CA 1
ATOM 853 C C . PRO A 1 109 ? 29.936 4.695 -41.091 1.00 67.31 109 PRO A C 1
ATOM 855 O O . PRO A 1 109 ? 30.872 3.911 -41.236 1.00 67.31 109 PRO A O 1
ATOM 858 N N . SER A 1 110 ? 30.045 5.811 -40.358 1.00 73.31 110 SER A N 1
ATOM 859 C CA . SER A 1 110 ? 31.232 6.181 -39.571 1.00 73.31 110 SER A CA 1
ATOM 860 C C . SER A 1 110 ? 31.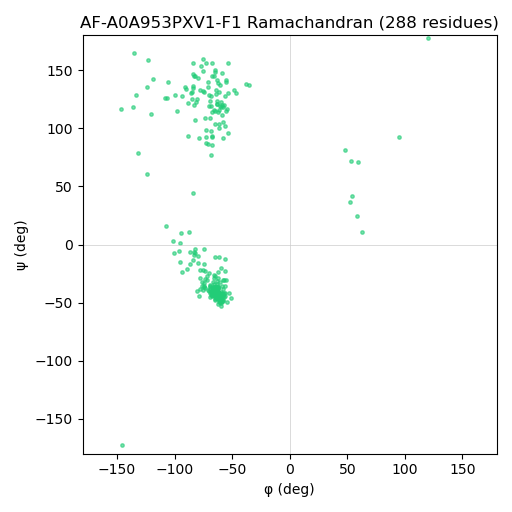092 5.915 -38.061 1.00 73.31 110 SER A C 1
ATOM 862 O O . SER A 1 110 ? 31.999 6.276 -37.306 1.00 73.31 110 SER A O 1
ATOM 864 N N . ALA A 1 111 ? 29.975 5.334 -37.619 1.00 67.75 111 ALA A N 1
ATOM 865 C CA . ALA A 1 111 ? 29.690 5.061 -36.212 1.00 67.75 111 ALA A CA 1
ATOM 866 C C . ALA A 1 111 ? 30.628 3.991 -35.620 1.00 67.75 111 ALA A C 1
ATOM 868 O O . ALA A 1 111 ? 31.019 3.041 -36.302 1.00 67.75 111 ALA A O 1
ATOM 869 N N . ALA A 1 112 ? 30.991 4.139 -34.343 1.00 69.19 112 ALA A N 1
ATOM 870 C CA . ALA A 1 112 ? 31.787 3.142 -33.619 1.00 69.19 112 ALA A CA 1
ATOM 871 C C . ALA A 1 112 ? 30.988 1.836 -33.409 1.00 69.19 112 ALA A C 1
ATOM 873 O O . ALA A 1 112 ? 29.761 1.867 -33.373 1.00 69.19 112 ALA A O 1
ATOM 874 N N . GLU A 1 113 ? 31.654 0.688 -33.213 1.00 62.16 113 GLU A N 1
ATOM 875 C CA . GLU A 1 113 ? 30.972 -0.607 -32.979 1.00 62.16 113 GLU A CA 1
ATOM 876 C C . GLU A 1 113 ? 29.992 -0.563 -31.783 1.00 62.16 113 GLU A C 1
ATOM 878 O O . GLU A 1 113 ? 28.950 -1.213 -31.819 1.00 62.16 113 GLU A O 1
ATOM 883 N N . GLU A 1 114 ? 30.259 0.266 -30.768 1.00 58.78 114 GLU A N 1
ATOM 884 C CA . GLU A 1 114 ? 29.362 0.509 -29.621 1.00 58.78 114 GLU A CA 1
ATOM 885 C C . GLU A 1 114 ? 28.044 1.218 -30.012 1.00 58.78 114 GLU A C 1
ATOM 887 O O . GLU A 1 114 ? 27.010 1.040 -29.372 1.00 58.78 114 GLU A O 1
ATOM 892 N N . GLU A 1 115 ? 28.026 1.991 -31.102 1.00 60.97 115 GLU A N 1
ATOM 893 C CA . GLU A 1 115 ? 26.814 2.631 -31.633 1.00 60.97 115 GLU A CA 1
ATOM 894 C C . GLU A 1 115 ? 25.987 1.689 -32.528 1.00 60.97 115 GLU A C 1
ATOM 896 O O . GLU A 1 115 ? 24.841 2.010 -32.869 1.00 60.97 115 GLU A O 1
ATOM 901 N N . MET A 1 116 ? 26.525 0.511 -32.865 1.00 62.22 116 MET A N 1
ATOM 902 C CA . MET A 1 116 ? 25.829 -0.530 -33.632 1.00 62.22 116 MET A CA 1
ATOM 903 C C . MET A 1 116 ? 25.000 -1.485 -32.759 1.00 62.22 116 MET A C 1
ATOM 905 O O . MET A 1 116 ? 24.268 -2.312 -33.306 1.00 62.22 116 MET A O 1
ATOM 909 N N . GLU A 1 117 ? 25.080 -1.388 -31.428 1.00 70.31 117 GLU A N 1
ATOM 910 C CA . GLU A 1 117 ? 24.220 -2.163 -30.527 1.00 70.31 117 GLU A CA 1
ATOM 911 C C . GLU A 1 117 ? 22.743 -1.748 -30.680 1.00 70.31 117 GLU A C 1
ATOM 913 O O . GLU A 1 117 ? 22.434 -0.595 -31.006 1.00 70.31 117 GLU A O 1
ATOM 918 N N . ASP A 1 118 ? 21.810 -2.690 -30.472 1.00 79.00 118 ASP A N 1
ATOM 919 C CA . ASP A 1 118 ? 20.377 -2.399 -30.580 1.00 79.00 118 ASP A CA 1
ATOM 920 C C . ASP A 1 118 ? 20.014 -1.294 -29.568 1.00 79.00 118 ASP A C 1
ATOM 922 O O . ASP A 1 118 ? 20.123 -1.518 -28.359 1.00 79.00 118 ASP A O 1
ATOM 926 N N . PRO A 1 119 ? 19.531 -0.113 -30.009 1.00 81.19 119 PRO A N 1
ATOM 927 C CA . PRO A 1 119 ? 19.188 0.990 -29.108 1.00 81.19 119 PRO A CA 1
ATOM 928 C C . PRO A 1 119 ? 18.074 0.633 -28.112 1.00 81.19 119 PRO A C 1
ATOM 930 O O . PRO A 1 119 ? 17.802 1.393 -27.184 1.00 81.19 119 PRO A O 1
ATOM 933 N N . ARG A 1 120 ? 17.399 -0.506 -28.306 1.00 83.19 120 ARG A N 1
ATOM 934 C CA . ARG A 1 120 ? 16.360 -1.040 -27.422 1.00 83.19 120 ARG A CA 1
ATOM 935 C C . ARG A 1 120 ? 16.919 -1.889 -26.278 1.00 83.19 120 ARG A C 1
ATOM 937 O O . ARG A 1 120 ? 16.184 -2.124 -25.321 1.00 83.19 120 ARG A O 1
ATOM 944 N N . ALA A 1 121 ? 18.168 -2.352 -26.358 1.00 85.94 121 ALA A N 1
ATOM 945 C CA . ALA A 1 121 ? 18.728 -3.350 -25.444 1.00 85.94 121 ALA A CA 1
ATOM 946 C C . ALA A 1 121 ? 18.645 -2.919 -23.971 1.00 85.94 121 ALA A C 1
ATOM 948 O O . ALA A 1 121 ? 18.172 -3.679 -23.124 1.00 85.94 121 ALA A O 1
ATOM 949 N N . GLU A 1 122 ? 19.007 -1.669 -23.677 1.00 87.62 122 GLU A N 1
ATOM 950 C CA . GLU A 1 122 ? 18.937 -1.117 -22.321 1.00 87.62 122 GLU A CA 1
ATOM 951 C C . GLU A 1 122 ? 17.497 -1.090 -21.782 1.00 87.62 122 GLU A C 1
ATOM 953 O O . GLU A 1 122 ? 17.241 -1.470 -20.638 1.00 87.62 122 GLU A O 1
ATOM 958 N N . LEU A 1 123 ? 16.535 -0.680 -22.616 1.00 88.62 123 LEU A N 1
ATOM 959 C CA . LEU A 1 123 ? 15.125 -0.637 -22.231 1.00 88.62 123 LEU A CA 1
ATOM 960 C C . LEU A 1 123 ? 14.584 -2.045 -21.955 1.00 88.62 123 LEU A C 1
ATOM 962 O O . LEU A 1 123 ? 13.883 -2.245 -20.966 1.00 88.62 123 LEU A O 1
ATOM 966 N N . ILE A 1 124 ? 14.928 -3.020 -22.801 1.00 89.19 124 ILE A N 1
ATOM 967 C CA . ILE A 1 124 ? 14.528 -4.422 -22.623 1.00 89.19 124 ILE A CA 1
ATOM 968 C C . ILE A 1 124 ? 15.086 -4.965 -21.305 1.00 89.19 124 ILE A C 1
ATOM 970 O O . ILE A 1 124 ? 14.348 -5.586 -20.543 1.00 89.19 124 ILE A O 1
ATOM 974 N N . HIS A 1 125 ? 16.357 -4.689 -21.002 1.00 89.94 125 HIS A N 1
ATOM 975 C CA . HIS A 1 125 ? 16.978 -5.128 -19.755 1.00 89.94 125 HIS A CA 1
ATOM 976 C C . HIS A 1 125 ? 16.243 -4.580 -18.525 1.00 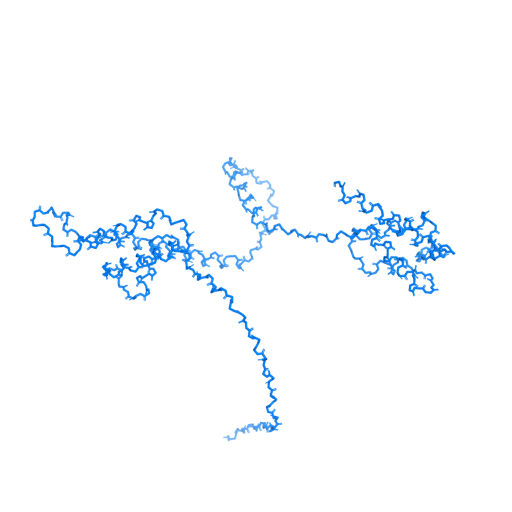89.94 125 HIS A C 1
ATOM 978 O O . HIS A 1 125 ? 15.858 -5.351 -17.646 1.00 89.94 125 HIS A O 1
ATOM 984 N N . ARG A 1 126 ? 15.955 -3.271 -18.507 1.00 90.38 126 ARG A N 1
ATOM 985 C CA . ARG A 1 126 ? 15.204 -2.626 -17.416 1.00 90.38 126 ARG A CA 1
ATOM 986 C C . ARG A 1 126 ? 13.778 -3.168 -17.279 1.00 90.38 126 ARG A C 1
ATOM 988 O O . ARG A 1 126 ? 13.282 -3.302 -16.163 1.00 90.38 126 ARG A O 1
ATOM 995 N N . LEU A 1 127 ? 13.109 -3.484 -18.391 1.00 90.75 127 LEU A N 1
ATOM 996 C CA . LEU A 1 127 ? 11.766 -4.076 -18.371 1.00 90.75 127 LEU A CA 1
ATOM 997 C C . LEU A 1 127 ? 11.773 -5.491 -17.779 1.00 90.75 127 LEU A C 1
ATOM 999 O O . LEU A 1 127 ? 10.906 -5.803 -16.966 1.00 90.75 127 LEU A O 1
ATOM 1003 N N . LEU A 1 128 ? 12.754 -6.321 -18.146 1.00 91.00 128 LEU A N 1
ATOM 1004 C CA . LEU A 1 128 ? 12.908 -7.676 -17.607 1.00 91.00 128 LEU A CA 1
ATOM 1005 C C . LEU A 1 128 ? 13.235 -7.662 -16.110 1.00 91.00 128 LEU A C 1
ATOM 1007 O O . LEU A 1 128 ? 12.653 -8.428 -15.342 1.00 91.00 128 LEU A O 1
ATOM 1011 N N . GLU A 1 129 ? 14.138 -6.776 -15.689 1.00 92.50 129 GLU A N 1
ATOM 1012 C CA . GLU A 1 129 ? 14.477 -6.596 -14.277 1.00 92.50 129 GLU A CA 1
ATOM 1013 C C . GLU A 1 129 ? 13.245 -6.156 -13.475 1.00 92.50 129 GLU A C 1
ATOM 1015 O O . GLU A 1 129 ? 12.905 -6.757 -12.453 1.00 92.50 129 GLU A O 1
ATOM 1020 N N . HIS A 1 130 ? 12.512 -5.157 -13.972 1.00 91.19 130 HIS A N 1
ATOM 1021 C CA . HIS A 1 130 ? 11.304 -4.693 -13.305 1.00 91.19 130 HIS A CA 1
ATOM 1022 C C . HIS A 1 130 ? 10.226 -5.783 -13.224 1.00 91.19 130 HIS A C 1
ATOM 1024 O O . HIS A 1 130 ? 9.614 -5.955 -12.169 1.00 91.19 130 HIS A O 1
ATOM 1030 N N . GLU A 1 131 ? 10.022 -6.560 -14.292 1.00 89.88 131 GLU A N 1
ATOM 1031 C CA . GLU A 1 131 ? 9.094 -7.694 -14.286 1.00 89.88 131 GLU A CA 1
ATOM 1032 C C . GLU A 1 131 ? 9.483 -8.745 -13.235 1.00 89.88 131 GLU A C 1
ATOM 1034 O O . GLU A 1 131 ? 8.616 -9.247 -12.514 1.00 89.88 131 GLU A O 1
ATOM 1039 N N . GLN A 1 132 ? 10.776 -9.045 -13.090 1.00 92.56 132 GLN A N 1
ATOM 1040 C CA . GLN A 1 132 ? 11.264 -9.971 -12.069 1.00 92.56 132 GLN A CA 1
ATOM 1041 C C . GLN A 1 132 ? 10.923 -9.484 -10.655 1.00 92.56 132 GLN A C 1
ATOM 1043 O O . GLN A 1 132 ? 10.393 -10.256 -9.850 1.00 92.56 132 GLN A O 1
ATOM 1048 N N . PHE A 1 133 ? 11.186 -8.209 -10.355 1.00 92.38 133 PHE A N 1
ATOM 1049 C CA . PHE A 1 133 ? 10.865 -7.630 -9.050 1.00 92.38 133 PHE A CA 1
ATOM 1050 C C . PHE A 1 133 ? 9.362 -7.549 -8.801 1.00 92.38 133 PHE A C 1
ATOM 1052 O O . PHE A 1 133 ? 8.920 -7.843 -7.689 1.00 92.38 133 PHE A O 1
ATOM 1059 N N . LYS A 1 134 ? 8.569 -7.224 -9.826 1.00 88.44 134 LYS A N 1
ATOM 1060 C CA . LYS A 1 134 ? 7.107 -7.208 -9.734 1.00 88.44 134 LYS A CA 1
ATOM 1061 C C . LYS A 1 134 ? 6.561 -8.593 -9.382 1.00 88.44 134 LYS A C 1
ATOM 1063 O O . LYS A 1 134 ? 5.804 -8.726 -8.424 1.00 88.44 134 LYS A O 1
ATOM 1068 N N . ASN A 1 135 ? 7.026 -9.635 -10.069 1.00 90.94 135 ASN A N 1
ATOM 1069 C CA . ASN A 1 135 ? 6.631 -11.014 -9.777 1.00 90.94 135 ASN A CA 1
ATOM 1070 C C . ASN A 1 135 ? 7.058 -11.441 -8.360 1.00 90.94 135 ASN A C 1
ATOM 1072 O O . ASN A 1 135 ? 6.293 -12.084 -7.641 1.00 90.94 135 ASN A O 1
ATOM 1076 N N . ALA A 1 136 ? 8.263 -11.061 -7.920 1.00 93.00 136 ALA A N 1
ATOM 1077 C CA . ALA A 1 136 ? 8.727 -11.342 -6.563 1.00 93.00 136 ALA A CA 1
ATOM 1078 C C . ALA A 1 136 ? 7.871 -10.632 -5.496 1.00 93.00 136 ALA A C 1
ATOM 1080 O O . ALA A 1 136 ? 7.540 -11.236 -4.471 1.00 93.00 136 ALA A O 1
ATOM 1081 N N . ALA A 1 137 ? 7.477 -9.380 -5.745 1.00 91.25 137 ALA A N 1
ATOM 1082 C CA . ALA A 1 137 ? 6.590 -8.619 -4.873 1.00 91.25 137 ALA A CA 1
ATOM 1083 C C . ALA A 1 137 ? 5.196 -9.261 -4.779 1.00 91.25 137 ALA A C 1
ATOM 1085 O O . ALA A 1 137 ? 4.691 -9.445 -3.672 1.00 91.25 137 ALA A O 1
ATOM 1086 N N . GLU A 1 138 ? 4.616 -9.690 -5.904 1.00 90.56 138 GLU A N 1
ATOM 1087 C CA . GLU A 1 138 ? 3.336 -10.415 -5.939 1.00 90.56 138 GLU A CA 1
ATOM 1088 C C . GLU A 1 138 ? 3.417 -11.746 -5.167 1.00 90.56 138 GLU A C 1
ATOM 1090 O O . GLU A 1 138 ? 2.534 -12.073 -4.367 1.00 90.56 138 GLU A O 1
ATOM 1095 N N . MET A 1 139 ? 4.515 -12.497 -5.317 1.00 93.12 139 MET A N 1
ATOM 1096 C CA . MET A 1 139 ? 4.747 -13.721 -4.542 1.00 93.12 139 MET A CA 1
ATOM 1097 C C . MET A 1 139 ? 4.833 -13.442 -3.037 1.00 93.12 139 MET A C 1
ATOM 1099 O O . MET A 1 139 ? 4.226 -14.164 -2.244 1.00 93.12 139 MET A O 1
ATOM 1103 N N . LEU A 1 140 ? 5.555 -12.400 -2.621 1.00 93.94 140 LEU A N 1
ATOM 1104 C CA . LEU A 1 140 ? 5.635 -11.999 -1.213 1.00 93.94 140 LEU A CA 1
ATOM 1105 C C . LEU A 1 140 ? 4.278 -11.545 -0.671 1.00 93.94 140 LEU A C 1
ATOM 1107 O O . LEU A 1 140 ? 3.906 -11.923 0.440 1.00 93.94 140 LEU A O 1
ATOM 1111 N N . GLN A 1 141 ? 3.513 -10.795 -1.462 1.00 91.94 141 GLN A N 1
ATOM 1112 C CA . GLN A 1 141 ? 2.167 -10.369 -1.100 1.00 91.94 141 GLN A CA 1
ATOM 1113 C C . GLN A 1 141 ? 1.241 -11.574 -0.900 1.00 91.94 141 GLN A C 1
ATOM 1115 O O . GLN A 1 141 ? 0.499 -11.616 0.080 1.00 91.94 141 GLN A O 1
ATOM 1120 N N . SER A 1 142 ? 1.322 -12.583 -1.774 1.00 92.56 142 SER A N 1
ATOM 1121 C CA . SER A 1 142 ? 0.540 -13.817 -1.630 1.00 92.56 142 SER A CA 1
ATOM 1122 C C . SER A 1 142 ? 0.879 -14.577 -0.342 1.00 92.56 142 SER A C 1
ATOM 1124 O O . SER A 1 142 ? -0.028 -14.974 0.388 1.00 92.56 142 SER A O 1
ATOM 1126 N N . LYS A 1 143 ? 2.169 -14.697 0.003 1.00 91.25 143 LYS A N 1
ATOM 1127 C CA . LYS A 1 143 ? 2.618 -15.312 1.264 1.00 91.25 143 LYS A CA 1
ATOM 1128 C C . LYS A 1 143 ? 2.120 -14.544 2.480 1.00 91.25 143 LYS A C 1
ATOM 1130 O O . LYS A 1 143 ? 1.564 -15.149 3.390 1.00 91.25 143 LYS A O 1
ATOM 1135 N N . ARG A 1 144 ? 2.244 -13.215 2.459 1.00 90.00 144 ARG A N 1
ATOM 1136 C CA . ARG A 1 144 ? 1.731 -12.344 3.519 1.00 90.00 144 ARG A CA 1
ATOM 1137 C C . ARG A 1 144 ? 0.228 -12.526 3.726 1.00 90.00 144 ARG A C 1
ATOM 1139 O O . ARG A 1 144 ? -0.209 -12.585 4.866 1.00 90.00 144 ARG A O 1
ATOM 1146 N N . MET A 1 145 ? -0.563 -12.620 2.654 1.00 90.25 145 MET A N 1
ATOM 1147 C CA . MET A 1 145 ? -2.010 -12.848 2.773 1.00 90.25 145 MET A CA 1
ATOM 1148 C C . MET A 1 145 ? -2.330 -14.186 3.450 1.00 90.25 145 MET A C 1
ATOM 1150 O O . MET A 1 145 ? -3.265 -14.260 4.243 1.00 90.25 145 MET A O 1
ATOM 1154 N N . VAL A 1 146 ? -1.546 -15.232 3.168 1.00 89.56 146 VAL A N 1
ATOM 1155 C CA . VAL A 1 146 ? -1.682 -16.534 3.839 1.00 89.56 146 VAL A CA 1
ATOM 1156 C C . VAL A 1 146 ? -1.289 -16.435 5.315 1.00 89.56 146 VAL A C 1
ATOM 1158 O O . VAL A 1 146 ? -2.018 -16.940 6.162 1.00 89.56 146 VAL A O 1
ATOM 1161 N N . GLU A 1 147 ? -0.186 -15.756 5.635 1.00 86.44 147 GLU A N 1
ATOM 1162 C CA . GLU A 1 147 ? 0.250 -15.531 7.020 1.00 86.44 147 GLU A CA 1
ATOM 1163 C C . GLU A 1 147 ? -0.752 -14.691 7.823 1.00 86.44 147 GLU A C 1
ATOM 1165 O O . GLU A 1 147 ? -1.065 -15.040 8.954 1.00 86.44 147 GLU A O 1
ATOM 1170 N N . GLU A 1 148 ? -1.309 -13.619 7.250 1.00 85.00 148 GLU A N 1
ATOM 1171 C CA . GLU A 1 148 ? -2.334 -12.795 7.909 1.00 85.00 148 GLU A CA 1
ATOM 1172 C C . GLU A 1 148 ? -3.640 -13.570 8.156 1.00 85.00 148 GLU A C 1
ATOM 1174 O O . GLU A 1 148 ? -4.366 -13.261 9.103 1.00 85.00 148 GLU A O 1
ATOM 1179 N N . ALA A 1 149 ? -3.934 -14.590 7.343 1.00 84.12 149 ALA A N 1
ATOM 1180 C CA . ALA A 1 149 ? -5.066 -15.494 7.547 1.00 84.12 149 ALA A CA 1
ATOM 1181 C C . ALA A 1 149 ? -4.793 -16.586 8.601 1.00 84.12 149 ALA A C 1
ATOM 1183 O O . ALA A 1 149 ? -5.717 -17.295 9.007 1.00 84.12 149 ALA A O 1
ATOM 1184 N N . MET A 1 150 ? -3.545 -16.732 9.055 1.00 81.56 150 MET A N 1
ATOM 1185 C CA . MET A 1 150 ? -3.164 -17.647 10.124 1.00 81.56 150 MET A CA 1
ATOM 1186 C C . MET A 1 150 ? -3.071 -16.890 11.451 1.00 81.56 150 MET A C 1
ATOM 1188 O O . MET A 1 150 ? -2.195 -16.057 11.668 1.00 81.56 150 MET A O 1
ATOM 1192 N N . TRP A 1 151 ? -3.949 -17.222 12.395 1.00 74.62 151 TRP A N 1
ATOM 1193 C CA . TRP A 1 151 ? -3.791 -16.772 13.775 1.00 74.62 151 TRP A CA 1
ATOM 1194 C C . TRP A 1 151 ? -2.811 -17.691 14.500 1.00 74.62 151 TRP A C 1
ATOM 1196 O O . TRP A 1 151 ? -3.149 -18.826 14.835 1.00 74.62 151 TRP A 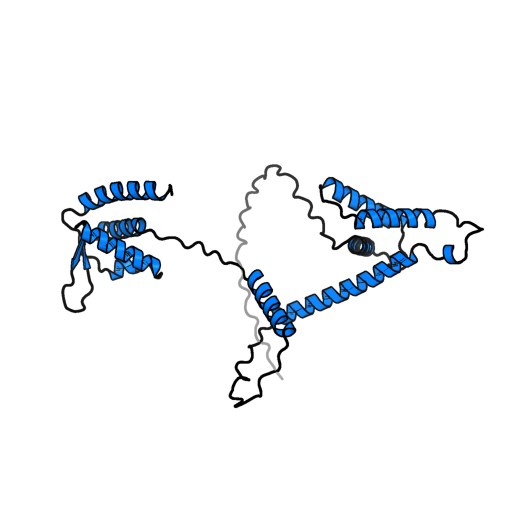O 1
ATOM 1206 N N . SER A 1 152 ? -1.602 -17.205 14.771 1.00 70.94 152 SER A N 1
ATOM 1207 C CA . SER A 1 152 ? -0.723 -17.852 15.741 1.00 70.94 152 SER A CA 1
ATOM 1208 C C . SER A 1 152 ? -1.217 -17.538 17.156 1.00 70.94 152 SER A C 1
ATOM 1210 O O . SER A 1 152 ? -1.515 -16.388 17.484 1.00 70.94 152 SER A O 1
ATOM 1212 N N . GLN A 1 153 ? -1.322 -18.557 18.017 1.00 68.38 153 GLN A N 1
ATOM 1213 C CA . GLN A 1 153 ? -1.351 -18.302 19.456 1.00 68.38 153 GLN A CA 1
ATOM 1214 C C . GLN A 1 153 ? 0.029 -17.742 19.814 1.00 68.38 153 GLN A C 1
ATOM 1216 O O . GLN A 1 153 ? 1.011 -18.471 19.657 1.00 68.38 153 GLN A O 1
ATOM 1221 N N . PRO A 1 154 ? 0.149 -16.481 20.270 1.00 62.19 154 PRO A N 1
ATOM 1222 C CA . PRO A 1 154 ? 1.403 -16.036 20.854 1.00 62.19 154 PRO A CA 1
ATOM 1223 C C . PRO A 1 154 ? 1.661 -16.974 22.031 1.00 62.19 154 PRO A C 1
ATOM 1225 O O . PRO A 1 154 ? 0.783 -17.138 22.880 1.00 62.19 154 PRO A O 1
ATOM 1228 N N . GLY A 1 155 ? 2.788 -17.684 21.996 1.00 59.44 155 GLY A N 1
ATOM 1229 C CA . GLY A 1 155 ? 3.083 -18.802 22.882 1.00 59.44 155 GLY A CA 1
ATOM 1230 C C . GLY A 1 155 ? 2.930 -18.424 24.349 1.00 59.44 155 GLY A C 1
ATOM 1231 O O . GLY A 1 155 ? 3.852 -17.914 24.958 1.00 59.44 155 GLY A O 1
ATOM 1232 N N . ILE A 1 156 ? 1.766 -18.710 24.931 1.00 55.12 156 ILE A N 1
ATOM 1233 C CA . ILE A 1 156 ? 1.562 -18.702 26.385 1.00 55.12 156 ILE A CA 1
ATOM 1234 C C . ILE A 1 156 ? 2.219 -19.956 27.001 1.00 55.12 156 ILE A C 1
ATOM 1236 O O . ILE A 1 156 ? 2.491 -19.985 28.194 1.00 55.12 156 ILE A O 1
ATOM 1240 N N . GLY A 1 157 ? 2.525 -20.975 26.185 1.00 54.84 157 GLY A N 1
ATOM 1241 C CA . GLY A 1 157 ? 3.093 -22.251 26.630 1.00 54.84 157 GLY A CA 1
ATOM 1242 C C . GLY A 1 157 ? 4.600 -22.265 26.909 1.00 54.84 157 GLY A C 1
ATOM 1243 O O . GLY A 1 157 ? 5.051 -23.189 27.573 1.00 54.84 157 GLY A O 1
ATOM 1244 N N . GLU A 1 158 ? 5.369 -21.271 26.451 1.00 55.12 158 GLU A N 1
ATOM 1245 C CA . GLU A 1 158 ? 6.826 -21.200 26.697 1.00 55.12 158 GLU A CA 1
ATOM 1246 C C . GLU A 1 158 ? 7.196 -20.319 27.903 1.00 55.12 158 GLU A C 1
ATOM 1248 O O . GLU A 1 158 ? 8.345 -20.302 28.324 1.00 55.12 158 GLU A O 1
ATOM 1253 N N . PHE A 1 159 ? 6.224 -19.638 28.524 1.00 54.72 159 PHE A N 1
ATOM 1254 C CA . PHE A 1 159 ? 6.438 -18.850 29.748 1.00 54.72 159 PHE A CA 1
ATOM 1255 C C . PHE A 1 159 ? 6.285 -19.667 31.042 1.00 54.72 159 PHE A C 1
ATOM 1257 O O . PHE A 1 159 ? 6.214 -19.094 32.130 1.00 54.72 159 PHE A O 1
ATOM 1264 N N . ALA A 1 160 ? 6.209 -20.997 30.948 1.00 55.62 160 ALA A N 1
ATOM 1265 C CA . ALA A 1 160 ? 6.212 -21.863 32.119 1.00 55.62 160 ALA A CA 1
ATOM 1266 C C . ALA A 1 160 ? 7.651 -22.023 32.643 1.00 55.62 160 ALA A C 1
ATOM 1268 O O . ALA A 1 160 ? 8.388 -22.896 32.200 1.00 55.62 160 ALA A O 1
ATOM 1269 N N . GLU A 1 161 ? 8.006 -21.138 33.577 1.00 57.00 161 GLU A N 1
ATOM 1270 C CA . GLU A 1 161 ? 9.065 -21.295 34.586 1.00 57.00 161 GLU A CA 1
ATOM 1271 C C . GLU A 1 161 ? 10.457 -21.682 34.053 1.00 57.00 161 GLU A C 1
ATOM 1273 O O . GLU A 1 161 ? 10.970 -22.768 34.310 1.00 57.00 161 GLU A O 1
ATOM 1278 N N . ALA A 1 162 ? 11.126 -20.738 33.388 1.00 54.69 162 ALA A N 1
ATOM 1279 C CA . ALA A 1 162 ? 12.584 -20.686 33.433 1.00 54.69 162 ALA A CA 1
ATOM 1280 C C . ALA A 1 162 ? 12.985 -19.828 34.646 1.00 54.69 162 ALA A C 1
ATOM 1282 O O . ALA A 1 162 ? 13.001 -18.598 34.573 1.00 54.69 162 ALA A O 1
ATOM 1283 N N . GLU A 1 163 ? 13.231 -20.469 35.791 1.00 59.12 163 GLU A N 1
ATOM 1284 C CA . GLU A 1 163 ? 13.961 -19.825 36.886 1.00 59.12 163 GLU A CA 1
ATOM 1285 C C . GLU A 1 163 ? 15.365 -19.453 36.372 1.00 59.12 163 GLU A C 1
ATOM 1287 O O . GLU A 1 163 ? 16.128 -20.315 35.939 1.00 59.12 163 GLU A O 1
ATOM 1292 N N . ASP A 1 164 ? 15.664 -18.151 36.397 1.00 59.66 164 ASP A N 1
ATOM 1293 C CA . ASP A 1 164 ? 16.966 -17.526 36.136 1.00 59.66 164 ASP A CA 1
ATOM 1294 C C . ASP A 1 164 ? 17.610 -17.771 34.753 1.00 59.66 164 ASP A C 1
ATOM 1296 O O . ASP A 1 164 ? 18.684 -18.365 34.632 1.00 59.66 164 ASP A O 1
ATOM 1300 N N . GLU A 1 165 ? 17.043 -17.180 33.693 1.00 58.41 165 GLU A N 1
ATOM 1301 C CA . GLU A 1 165 ? 17.848 -16.840 32.510 1.00 58.41 165 GLU A CA 1
ATOM 1302 C C . GLU A 1 165 ? 18.674 -15.562 32.767 1.00 58.41 165 GLU A C 1
ATOM 1304 O O . GLU A 1 165 ? 18.130 -14.553 33.234 1.00 58.41 165 GLU A O 1
ATOM 1309 N N . PRO A 1 166 ? 19.984 -15.541 32.444 1.00 61.97 166 PRO A N 1
ATOM 1310 C CA . PRO A 1 166 ? 20.759 -14.308 32.473 1.00 61.97 166 PRO A CA 1
ATOM 1311 C C . PRO A 1 166 ? 20.123 -13.320 31.492 1.00 61.97 166 PRO A C 1
ATOM 1313 O O . PRO A 1 166 ? 19.964 -13.634 30.314 1.00 61.97 166 PRO A O 1
ATOM 1316 N N . GLY A 1 167 ? 19.735 -12.139 31.987 1.00 61.22 167 GLY A N 1
ATOM 1317 C CA . GLY A 1 167 ? 19.022 -11.138 31.193 1.00 61.22 167 GLY A CA 1
ATOM 1318 C C . GLY A 1 167 ? 19.671 -10.924 29.824 1.00 61.22 167 GLY A C 1
ATOM 1319 O O . GLY A 1 167 ? 20.888 -10.747 29.733 1.00 61.22 167 GLY A O 1
ATOM 1320 N N . LEU A 1 168 ? 18.861 -10.962 28.760 1.00 68.00 168 LEU A N 1
ATOM 1321 C CA . LEU A 1 168 ? 19.347 -10.752 27.399 1.00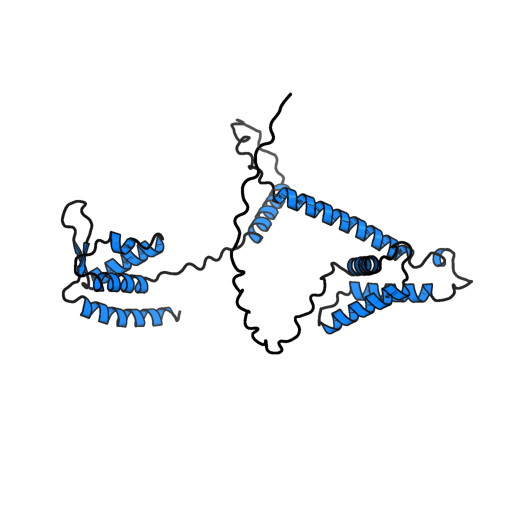 68.00 168 LEU A CA 1
ATOM 1322 C C . LEU A 1 168 ? 20.130 -9.434 27.313 1.00 68.00 168 LEU A C 1
ATOM 1324 O O . LEU A 1 168 ? 19.648 -8.374 27.717 1.00 68.00 168 LEU A O 1
ATOM 1328 N N . ALA A 1 169 ? 21.332 -9.493 26.741 1.00 70.00 169 ALA A N 1
ATOM 1329 C CA . ALA A 1 169 ? 22.087 -8.302 26.383 1.00 70.00 169 ALA A CA 1
ATOM 1330 C C . ALA A 1 169 ? 21.430 -7.652 25.156 1.00 70.00 169 ALA A C 1
ATOM 1332 O O . ALA A 1 169 ? 21.709 -8.022 24.019 1.00 70.00 169 ALA A O 1
ATOM 1333 N N . VAL A 1 170 ? 20.519 -6.710 25.402 1.00 80.56 170 VAL A N 1
ATOM 1334 C CA . VAL A 1 170 ? 19.783 -5.982 24.361 1.00 80.56 170 VAL A CA 1
ATOM 1335 C C . VAL A 1 170 ? 20.533 -4.701 23.983 1.00 80.56 170 VAL A C 1
ATOM 1337 O O . VAL A 1 170 ? 21.005 -3.960 24.849 1.00 80.56 170 VAL A O 1
ATOM 1340 N N . SER A 1 171 ? 20.634 -4.420 22.684 1.00 83.50 171 SER A N 1
ATOM 1341 C CA . SER A 1 171 ? 21.218 -3.188 22.154 1.00 83.50 171 SER A CA 1
ATOM 1342 C C . SER A 1 171 ? 20.196 -2.047 22.125 1.00 83.50 171 SER A C 1
ATOM 1344 O O . SER A 1 171 ? 18.990 -2.255 21.999 1.00 83.50 171 SER A O 1
ATOM 1346 N N . VAL A 1 172 ? 20.670 -0.797 22.146 1.00 84.69 172 VAL A N 1
ATOM 1347 C CA . VAL A 1 172 ? 19.811 0.387 21.934 1.00 84.69 172 VAL A CA 1
ATOM 1348 C C . VAL A 1 172 ? 19.085 0.308 20.580 1.00 84.69 172 VAL A C 1
ATOM 1350 O O . VAL A 1 172 ? 17.953 0.774 20.453 1.00 84.69 172 VAL A O 1
ATOM 1353 N N . PHE A 1 173 ? 19.697 -0.328 19.578 1.00 87.38 173 PHE A N 1
ATOM 1354 C CA . PHE A 1 173 ? 19.086 -0.541 18.263 1.00 87.38 173 PHE A CA 1
ATOM 1355 C C . PHE A 1 173 ? 17.866 -1.467 18.306 1.00 87.38 173 PHE A C 1
ATOM 1357 O O . PHE A 1 173 ? 16.897 -1.229 17.580 1.00 87.38 173 PHE A O 1
ATOM 1364 N N . ASP A 1 174 ? 17.867 -2.467 19.185 1.00 85.38 174 ASP A N 1
ATOM 1365 C CA . ASP A 1 174 ? 16.732 -3.375 19.356 1.00 85.38 174 ASP A CA 1
ATOM 1366 C C . ASP A 1 174 ? 15.558 -2.626 19.994 1.00 85.38 174 ASP A C 1
ATOM 1368 O O . ASP A 1 174 ? 14.423 -2.721 19.527 1.00 85.38 174 ASP A O 1
ATOM 1372 N N . LEU A 1 175 ? 15.840 -1.773 20.987 1.00 86.75 175 LEU A N 1
ATOM 1373 C CA . LEU A 1 175 ? 14.828 -0.923 21.615 1.00 86.75 175 LEU A CA 1
ATOM 1374 C C . LEU A 1 175 ? 14.194 0.051 20.609 1.00 86.75 175 LEU A C 1
ATOM 1376 O O . LEU A 1 175 ? 12.974 0.222 20.598 1.00 86.75 175 LEU A O 1
ATOM 1380 N N . ILE A 1 176 ? 15.003 0.664 19.739 1.00 91.19 176 ILE A N 1
ATOM 1381 C CA . ILE A 1 176 ? 14.514 1.551 18.672 1.00 91.19 176 ILE A CA 1
ATOM 1382 C C . ILE A 1 176 ? 13.640 0.776 17.678 1.00 91.19 176 ILE A C 1
ATOM 1384 O O . ILE A 1 176 ? 12.596 1.280 17.257 1.00 91.19 176 ILE A O 1
ATOM 1388 N N . SER A 1 177 ? 14.039 -0.444 17.319 1.00 90.00 177 SER A N 1
ATOM 1389 C CA . SER A 1 177 ? 13.296 -1.291 16.380 1.00 90.00 177 SER A CA 1
ATOM 1390 C C . SER A 1 177 ? 11.930 -1.678 16.947 1.00 90.00 177 SER A C 1
ATOM 1392 O O . SER A 1 177 ? 10.9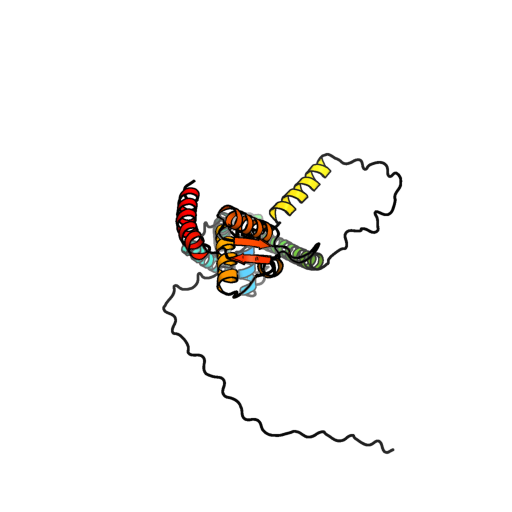07 -1.439 16.302 1.00 90.00 177 SER A O 1
ATOM 1394 N N . VAL A 1 178 ? 11.891 -2.131 18.203 1.00 90.75 178 VAL A N 1
ATOM 1395 C CA . VAL A 1 178 ? 10.643 -2.440 18.920 1.00 90.75 178 VAL A CA 1
ATOM 1396 C C . VAL A 1 178 ? 9.765 -1.195 19.060 1.00 90.75 178 VAL A C 1
ATOM 1398 O O . VAL A 1 178 ? 8.555 -1.250 18.838 1.00 90.75 178 VAL A O 1
ATOM 1401 N N . PHE A 1 179 ? 10.350 -0.037 19.369 1.00 90.25 179 PHE A N 1
ATOM 1402 C CA . PHE A 1 179 ? 9.591 1.207 19.479 1.00 90.25 179 PHE A CA 1
ATOM 1403 C C . PHE A 1 179 ? 8.975 1.634 18.139 1.00 90.25 179 PHE A C 1
ATOM 1405 O O . PHE A 1 179 ? 7.814 2.050 18.091 1.00 90.25 179 PHE A O 1
ATOM 1412 N N . ARG A 1 180 ? 9.709 1.475 17.031 1.00 90.62 180 ARG A N 1
ATOM 1413 C CA . ARG A 1 180 ? 9.190 1.725 15.681 1.00 90.62 180 ARG A CA 1
ATOM 1414 C C . ARG A 1 180 ? 8.019 0.800 15.353 1.00 90.62 180 ARG A C 1
ATOM 1416 O O . ARG A 1 180 ? 7.014 1.274 14.826 1.00 90.62 180 ARG A O 1
ATOM 1423 N N . GLU A 1 181 ? 8.113 -0.481 15.696 1.00 89.31 181 GLU A N 1
ATOM 1424 C CA . GLU A 1 181 ? 7.010 -1.432 15.517 1.00 89.31 181 GLU A CA 1
ATOM 1425 C C . GLU A 1 181 ? 5.772 -1.045 16.332 1.00 89.31 181 GLU A C 1
ATOM 1427 O O . GLU A 1 181 ? 4.654 -1.080 15.811 1.00 89.31 181 GLU A O 1
ATOM 1432 N N . ILE A 1 182 ? 5.959 -0.615 17.585 1.00 89.62 182 ILE A N 1
ATOM 1433 C CA . ILE A 1 182 ? 4.870 -0.122 18.440 1.00 89.62 182 ILE A CA 1
ATOM 1434 C C . ILE A 1 182 ? 4.188 1.089 17.794 1.00 89.62 182 ILE A C 1
ATOM 1436 O O . ILE A 1 182 ? 2.957 1.132 17.729 1.00 89.62 182 ILE A O 1
ATOM 1440 N N . LEU A 1 183 ? 4.962 2.051 17.283 1.00 88.38 183 LEU A N 1
ATOM 1441 C CA . LEU A 1 183 ? 4.424 3.241 16.622 1.00 88.38 183 LEU A CA 1
ATOM 1442 C C . LEU A 1 183 ? 3.660 2.902 15.339 1.00 88.38 183 LEU A C 1
ATOM 1444 O O . LEU A 1 183 ? 2.563 3.415 15.127 1.00 88.38 183 LEU A O 1
ATOM 1448 N N . GLU A 1 184 ? 4.195 2.024 14.492 1.00 86.81 184 GLU A N 1
ATOM 1449 C CA . GLU A 1 184 ? 3.515 1.597 13.264 1.00 86.81 184 GLU A CA 1
ATOM 1450 C C . GLU A 1 184 ? 2.221 0.831 13.565 1.00 86.81 184 GLU A C 1
ATOM 1452 O O . GLU A 1 184 ? 1.186 1.066 12.932 1.00 86.81 184 GLU A O 1
ATOM 1457 N N . ARG A 1 185 ? 2.231 -0.025 14.592 1.00 81.69 185 ARG A N 1
ATOM 1458 C CA . ARG A 1 185 ? 1.031 -0.727 15.060 1.00 81.69 185 ARG A CA 1
ATOM 1459 C C . ARG A 1 185 ? 0.004 0.252 15.643 1.00 81.69 185 ARG A C 1
ATOM 1461 O O . ARG A 1 185 ? -1.191 0.065 15.432 1.00 81.69 185 ARG A O 1
ATOM 1468 N N . ALA A 1 186 ? 0.446 1.309 16.328 1.00 78.12 186 ALA A N 1
ATOM 1469 C CA . ALA A 1 186 ? -0.427 2.356 16.857 1.00 78.12 186 ALA A CA 1
ATOM 1470 C C . ALA A 1 186 ? -1.062 3.216 15.749 1.00 78.12 186 ALA A C 1
ATOM 1472 O O . ALA A 1 186 ? -2.254 3.499 15.827 1.00 78.12 186 ALA A O 1
ATOM 1473 N N . LYS A 1 187 ? -0.313 3.573 14.696 1.00 79.31 187 LYS A N 1
ATOM 1474 C CA . LYS A 1 187 ? -0.843 4.306 13.529 1.00 79.31 187 LYS A CA 1
ATOM 1475 C C . LYS A 1 187 ? -1.913 3.517 12.775 1.00 79.31 187 LYS A C 1
ATOM 1477 O O . LYS A 1 187 ? -2.882 4.097 12.301 1.00 79.31 187 LYS A O 1
ATOM 1482 N N . LYS A 1 188 ? -1.731 2.198 12.660 1.00 74.81 188 LYS A N 1
ATOM 1483 C CA . LYS A 1 188 ? -2.652 1.299 11.947 1.00 74.81 188 LYS A CA 1
ATOM 1484 C C . LYS A 1 188 ? -3.860 0.874 12.776 1.00 74.81 188 LYS A C 1
ATOM 1486 O O . LYS A 1 188 ? -4.754 0.226 12.236 1.00 74.81 188 LYS A O 1
ATOM 1491 N N . ARG A 1 189 ? -3.918 1.212 14.071 1.00 68.94 189 ARG A N 1
ATOM 1492 C CA . ARG A 1 189 ? -5.128 0.970 14.857 1.00 68.94 189 ARG A CA 1
ATOM 1493 C C . ARG A 1 189 ? -6.223 1.904 14.348 1.00 68.94 189 ARG A C 1
ATOM 1495 O O . ARG A 1 189 ? -6.052 3.120 14.452 1.00 68.94 189 ARG A O 1
ATOM 1502 N N . PRO A 1 190 ? -7.349 1.374 13.841 1.00 57.62 190 PRO A N 1
ATOM 1503 C CA . PRO A 1 190 ? -8.491 2.216 13.546 1.00 57.62 190 PRO A CA 1
ATOM 1504 C C . PRO A 1 190 ? -8.882 2.915 14.846 1.00 57.62 190 PRO A C 1
ATOM 1506 O O . PRO A 1 190 ? -9.202 2.265 15.845 1.00 57.62 190 PRO A O 1
ATOM 1509 N N . GLN A 1 191 ? -8.813 4.247 14.858 1.00 56.44 191 GLN A N 1
ATOM 1510 C CA . GLN A 1 191 ? -9.443 5.019 15.914 1.00 56.44 191 GLN A CA 1
ATOM 1511 C C . GLN A 1 191 ? -10.941 4.830 15.728 1.00 56.44 191 GLN A C 1
ATOM 1513 O O . GLN A 1 191 ? -11.577 5.523 14.937 1.00 56.44 191 GLN A O 1
ATOM 1518 N N . LEU A 1 192 ? -11.499 3.840 16.419 1.00 50.09 192 LEU A N 1
ATOM 1519 C CA . LEU A 1 192 ? -12.934 3.698 16.534 1.00 50.09 192 LEU A CA 1
ATOM 1520 C C . LEU A 1 192 ? -13.408 4.891 17.374 1.00 50.09 192 LEU A C 1
ATOM 1522 O O . LEU A 1 192 ? -13.510 4.814 18.598 1.00 50.09 192 LEU A O 1
ATOM 1526 N N . GLN A 1 193 ? -13.644 6.028 16.719 1.00 48.81 193 GLN A N 1
ATOM 1527 C CA . GLN A 1 193 ? -14.440 7.105 17.285 1.00 48.81 193 GLN A CA 1
ATOM 1528 C C . GLN A 1 193 ? -15.872 6.582 17.348 1.00 48.81 193 GLN A C 1
ATOM 1530 O O . GLN A 1 193 ? -16.715 6.893 16.509 1.00 48.81 193 GLN A O 1
ATOM 1535 N N . ILE A 1 194 ? -16.144 5.734 18.342 1.00 53.25 194 ILE A N 1
ATOM 1536 C CA . ILE A 1 194 ? -17.508 5.506 18.786 1.00 53.25 194 ILE A CA 1
ATOM 1537 C C . ILE A 1 194 ? -17.960 6.879 19.272 1.00 53.25 194 ILE A C 1
ATOM 1539 O O . ILE A 1 194 ? -17.575 7.313 20.360 1.00 53.25 194 ILE A O 1
ATOM 1543 N N . ARG A 1 195 ? -18.721 7.594 18.438 1.00 51.09 195 ARG A N 1
ATOM 1544 C CA . ARG A 1 195 ? -19.534 8.711 18.906 1.00 51.09 195 ARG A CA 1
ATOM 1545 C C . ARG A 1 195 ? -20.420 8.132 19.996 1.00 51.09 195 ARG A C 1
ATOM 1547 O O . ARG A 1 195 ? -21.343 7.374 19.718 1.00 51.09 195 ARG A O 1
ATOM 1554 N N . ARG A 1 196 ? -20.046 8.402 21.243 1.00 54.12 196 ARG A N 1
ATOM 1555 C CA . ARG A 1 196 ? -20.857 8.072 22.404 1.00 54.12 196 ARG A CA 1
ATOM 1556 C C . ARG A 1 196 ? -22.126 8.894 22.235 1.00 54.12 196 ARG A C 1
ATOM 1558 O O . ARG A 1 196 ? -22.031 10.110 22.107 1.00 54.12 196 ARG A O 1
ATOM 1565 N N . GLU A 1 197 ? -23.284 8.251 22.166 1.00 54.16 197 GLU A N 1
ATOM 1566 C CA . GLU A 1 197 ? -24.526 8.979 22.401 1.00 54.16 197 GLU A CA 1
ATOM 1567 C C . GLU A 1 197 ? -24.440 9.509 23.832 1.00 54.16 197 GLU A C 1
ATOM 1569 O O . GLU A 1 197 ? -24.512 8.756 24.805 1.00 54.16 197 GLU A O 1
ATOM 1574 N N . GLU A 1 198 ? -24.164 10.803 23.963 1.00 60.75 198 GLU A N 1
ATOM 1575 C CA . GLU A 1 198 ? -24.209 11.501 25.236 1.00 60.75 198 GLU A CA 1
ATOM 1576 C C . GLU A 1 198 ? -25.670 11.545 25.669 1.00 60.75 198 GLU A C 1
ATOM 1578 O O . GLU A 1 198 ? -26.438 12.410 25.251 1.00 60.75 198 GLU A O 1
ATOM 1583 N N . VAL A 1 199 ? -26.087 10.566 26.471 1.00 66.88 199 VAL A N 1
ATOM 1584 C CA . VAL A 1 199 ? -27.411 10.621 27.081 1.00 66.88 199 VAL A CA 1
ATOM 1585 C C . VAL A 1 199 ? -27.388 11.739 28.116 1.00 66.88 199 VAL A C 1
ATOM 1587 O O . VAL A 1 199 ? -26.728 11.627 29.153 1.00 66.88 199 VAL A O 1
ATOM 1590 N N . SER A 1 200 ? -28.075 12.839 27.820 1.00 77.88 200 SER A N 1
ATOM 1591 C CA . SER A 1 200 ? -28.090 14.003 28.701 1.00 77.88 200 SER A CA 1
ATOM 1592 C C . SER A 1 200 ? -29.015 13.777 29.897 1.00 77.88 200 SER A C 1
ATOM 1594 O O . SER A 1 200 ? -30.001 13.036 29.832 1.00 77.88 200 SER A O 1
ATOM 1596 N N . VAL A 1 201 ? -28.734 14.455 31.013 1.00 76.75 201 VAL A N 1
ATOM 1597 C CA . VAL A 1 201 ? -29.604 14.401 32.201 1.00 76.75 201 VAL A CA 1
ATOM 1598 C C . VAL A 1 201 ? -31.019 14.885 31.855 1.00 76.75 201 VAL A C 1
ATOM 1600 O O . VAL A 1 201 ? -31.995 14.304 32.322 1.00 76.75 201 VAL A O 1
ATOM 1603 N N . ALA A 1 202 ? -31.151 15.879 30.968 1.00 76.31 202 ALA A N 1
ATOM 1604 C CA . ALA A 1 202 ? -32.444 16.378 30.500 1.00 76.31 202 ALA A CA 1
ATOM 1605 C C . ALA A 1 202 ? -33.262 15.303 29.760 1.00 76.31 202 ALA A C 1
ATOM 1607 O O . ALA A 1 202 ? -34.464 15.169 29.997 1.00 76.31 202 ALA A O 1
ATOM 1608 N N . GLN A 1 203 ? -32.612 14.491 28.919 1.00 80.19 203 GLN A N 1
ATOM 1609 C CA . GLN A 1 203 ? -33.264 13.364 28.246 1.00 80.19 203 GLN A CA 1
ATOM 1610 C C . GLN A 1 203 ? -33.755 12.316 29.254 1.00 80.19 203 GLN A C 1
ATOM 1612 O O . GLN A 1 203 ? -34.865 11.802 29.109 1.00 80.19 203 GLN A O 1
ATOM 1617 N N . MET A 1 204 ? -32.980 12.046 30.310 1.00 83.44 204 MET A N 1
ATOM 1618 C CA . MET A 1 204 ? -33.387 11.116 31.368 1.00 83.44 204 MET A CA 1
ATOM 1619 C C . MET A 1 204 ? -34.533 11.649 32.235 1.00 83.44 204 MET A C 1
ATOM 1621 O O . MET A 1 204 ? -35.415 10.880 32.614 1.00 83.44 204 MET A O 1
ATOM 1625 N N . VAL A 1 205 ? -34.580 12.957 32.508 1.00 83.62 205 VAL A N 1
ATOM 1626 C CA . VAL A 1 205 ? -35.719 13.590 33.201 1.00 83.62 205 VAL A CA 1
ATOM 1627 C C . VAL A 1 205 ? -37.007 13.421 32.390 1.00 83.62 205 VAL A C 1
ATOM 1629 O O . VAL A 1 205 ? -38.039 13.040 32.944 1.00 83.62 205 VAL A O 1
ATOM 1632 N N . GLU A 1 206 ? -36.946 13.644 31.076 1.00 83.88 206 GLU A N 1
ATOM 1633 C CA . GLU A 1 206 ? -38.092 13.464 30.178 1.00 83.88 206 GLU A CA 1
ATOM 1634 C C . GLU A 1 206 ? -38.507 11.986 30.074 1.00 83.88 206 GLU A C 1
ATOM 1636 O O . GLU A 1 206 ? -39.701 11.680 30.079 1.00 83.88 206 GLU A O 1
ATOM 1641 N N . HIS A 1 207 ? -37.546 11.057 30.061 1.00 84.88 207 HIS A N 1
ATOM 1642 C CA . HIS A 1 207 ? -37.824 9.621 30.110 1.00 84.88 207 HIS A CA 1
ATOM 1643 C C . HIS A 1 207 ? -38.591 9.234 31.384 1.00 84.88 207 HIS A C 1
ATOM 1645 O O . HIS A 1 207 ? -39.680 8.665 31.297 1.00 84.88 207 HIS A O 1
ATOM 1651 N N . VAL A 1 208 ? -38.088 9.617 32.565 1.00 85.75 208 VAL A N 1
ATOM 1652 C CA . VAL A 1 208 ? -38.761 9.354 33.850 1.00 85.75 208 VAL A CA 1
ATOM 1653 C C . VAL A 1 208 ? -40.154 9.985 33.873 1.00 85.75 208 VAL A C 1
ATOM 1655 O O . VAL A 1 208 ? -41.114 9.353 34.316 1.00 85.75 208 VAL A O 1
ATOM 1658 N N . LYS A 1 209 ? -40.297 11.211 33.356 1.00 85.00 209 LYS A N 1
ATOM 1659 C CA . LYS A 1 209 ? -41.588 11.899 33.262 1.00 85.00 209 LYS A CA 1
ATOM 1660 C C . LYS A 1 209 ? -42.590 11.113 32.424 1.00 85.00 209 LYS A C 1
ATOM 1662 O O . LYS A 1 209 ? -43.704 10.895 32.897 1.00 85.00 209 LYS A O 1
ATOM 1667 N N . ARG A 1 210 ? -42.207 10.667 31.223 1.00 84.94 210 ARG A N 1
ATOM 1668 C CA . ARG A 1 210 ? -43.081 9.887 30.332 1.00 84.94 210 ARG A CA 1
ATOM 1669 C C . ARG A 1 210 ? -43.501 8.572 30.969 1.00 84.94 210 ARG A C 1
ATOM 1671 O O . ARG A 1 210 ? -44.695 8.288 31.005 1.00 84.94 210 ARG A O 1
ATOM 1678 N N . THR A 1 211 ? -42.552 7.830 31.537 1.00 85.06 211 THR A N 1
ATOM 1679 C CA . THR A 1 211 ? -42.834 6.540 32.180 1.00 85.06 211 THR A CA 1
ATOM 1680 C C . THR A 1 211 ? -43.783 6.707 33.362 1.00 85.06 211 THR A C 1
ATOM 1682 O O . THR A 1 211 ? -44.757 5.963 33.496 1.00 85.06 211 THR A O 1
ATOM 1685 N N . LEU A 1 212 ? -43.574 7.744 34.180 1.00 84.06 212 LEU A N 1
ATOM 1686 C CA . LEU A 1 212 ? -44.502 8.068 35.253 1.00 84.06 212 LEU A CA 1
ATOM 1687 C C . LEU A 1 212 ? -45.859 8.488 34.690 1.00 84.06 212 LEU A C 1
ATOM 1689 O O . LEU A 1 212 ? -46.862 7.974 35.163 1.00 84.06 212 LEU A O 1
ATOM 1693 N N . GLN A 1 213 ? -45.942 9.369 33.689 1.00 83.38 213 GLN A N 1
ATOM 1694 C CA . GLN A 1 213 ? -47.212 9.800 33.083 1.00 83.38 213 GLN A CA 1
ATOM 1695 C C . GLN A 1 213 ? -48.043 8.629 32.545 1.00 83.38 213 GLN A C 1
ATOM 1697 O O . GLN A 1 213 ? -49.245 8.599 32.802 1.00 83.38 213 GLN A O 1
ATOM 1702 N N . SER A 1 214 ? -47.411 7.648 31.896 1.00 82.00 214 SER A N 1
ATOM 1703 C CA . SER A 1 214 ? -48.079 6.428 31.426 1.00 82.00 214 SER A CA 1
ATOM 1704 C C . SER A 1 214 ? -48.500 5.479 32.549 1.00 82.00 214 SER A C 1
ATOM 1706 O O . SER A 1 214 ? -49.429 4.694 32.372 1.00 82.00 214 SER A O 1
ATOM 1708 N N . ALA A 1 215 ? -47.849 5.542 33.712 1.00 82.00 215 ALA A N 1
ATOM 1709 C CA . ALA A 1 215 ? -48.174 4.695 34.847 1.00 82.00 215 ALA A CA 1
ATOM 1710 C C . ALA A 1 215 ? -49.307 5.289 35.703 1.00 82.00 215 ALA A C 1
ATOM 1712 O O . ALA A 1 215 ? -49.274 6.447 36.140 1.00 82.00 215 ALA A O 1
ATOM 1713 N N . SER A 1 216 ? -50.308 4.459 36.003 1.00 74.19 216 SER A N 1
ATOM 1714 C CA . SER A 1 216 ? -51.418 4.807 36.903 1.00 74.19 216 SER A CA 1
ATOM 1715 C C . SER A 1 216 ? -51.086 4.612 38.392 1.00 74.19 216 SER A C 1
ATOM 1717 O O . SER A 1 216 ? -51.889 4.984 39.244 1.00 74.19 216 SER A O 1
ATOM 1719 N N . GLY A 1 217 ? -49.918 4.048 38.725 1.00 81.56 217 GLY A N 1
ATOM 1720 C CA . GLY A 1 217 ? -49.522 3.695 40.093 1.00 81.56 217 GLY A CA 1
ATOM 1721 C C . GLY A 1 217 ? -48.022 3.870 40.375 1.00 81.56 217 GLY A C 1
ATOM 1722 O O . GLY A 1 217 ? -47.307 4.428 39.543 1.00 81.56 217 GLY A O 1
ATOM 1723 N N . PRO A 1 218 ? -47.544 3.432 41.558 1.00 84.88 218 PRO A N 1
ATOM 1724 C CA . PRO A 1 218 ? -46.127 3.477 41.918 1.00 84.88 218 PRO A CA 1
ATOM 1725 C C . PRO A 1 218 ? -45.296 2.618 40.961 1.00 84.88 218 PRO A C 1
ATOM 1727 O O . PRO A 1 218 ? -45.646 1.461 40.734 1.00 84.88 218 PRO A O 1
ATOM 1730 N N . VAL A 1 219 ? -44.198 3.167 40.439 1.00 87.69 219 VAL A N 1
ATOM 1731 C CA . VAL A 1 219 ? -43.309 2.472 39.491 1.00 87.69 219 VAL A CA 1
ATOM 1732 C C . VAL A 1 219 ? -42.016 2.086 40.210 1.00 87.69 219 VAL A C 1
ATOM 1734 O O . VAL A 1 219 ? -41.412 2.965 40.827 1.00 87.69 219 VAL A O 1
ATOM 1737 N N . PRO A 1 220 ? -41.581 0.818 40.197 1.00 88.31 220 PRO A N 1
ATOM 1738 C CA . PRO A 1 220 ? -40.293 0.436 40.772 1.00 88.31 220 PRO A CA 1
ATOM 1739 C C . PRO A 1 220 ? -39.137 1.060 39.971 1.00 88.31 220 PRO A C 1
ATOM 1741 O O . PRO A 1 220 ? -39.231 1.241 38.756 1.00 88.31 220 PRO A O 1
ATOM 1744 N N . ILE A 1 221 ? -38.048 1.437 40.647 1.00 87.12 221 ILE A N 1
ATOM 1745 C CA . ILE A 1 221 ? -36.882 2.060 39.993 1.00 87.12 221 ILE A CA 1
ATOM 1746 C C . ILE A 1 221 ? -36.263 1.115 38.953 1.00 87.12 221 ILE A C 1
ATOM 1748 O O . ILE A 1 221 ? -35.761 1.562 37.925 1.00 87.12 221 ILE A O 1
ATOM 1752 N N . GLU A 1 222 ? -36.339 -0.188 39.195 1.00 85.56 222 GLU A N 1
ATOM 1753 C CA . GLU A 1 222 ? -35.855 -1.242 38.313 1.00 85.56 222 GLU A CA 1
ATOM 1754 C C . GLU A 1 222 ? -36.512 -1.170 36.922 1.00 85.56 222 GLU A C 1
ATOM 1756 O O . GLU A 1 222 ? -35.818 -1.295 35.912 1.00 85.56 222 GLU A O 1
ATOM 1761 N N . ASP A 1 223 ? -37.808 -0.846 36.851 1.00 84.69 223 ASP A N 1
ATOM 1762 C CA . ASP A 1 223 ? -38.539 -0.698 35.583 1.00 84.69 223 ASP A CA 1
ATOM 1763 C C . ASP A 1 223 ? -38.133 0.575 34.822 1.00 84.69 223 ASP A C 1
ATOM 1765 O O . ASP A 1 223 ? -38.187 0.610 33.594 1.00 84.69 223 ASP A O 1
ATOM 1769 N N . LEU A 1 224 ? -37.677 1.618 35.530 1.00 82.62 224 LEU A N 1
ATOM 1770 C CA . LEU A 1 224 ? -37.113 2.829 34.912 1.00 82.62 224 LEU A CA 1
ATOM 1771 C C . LEU A 1 224 ? -35.715 2.577 34.327 1.00 82.62 224 LEU A C 1
ATOM 1773 O O . LEU A 1 224 ? -35.268 3.311 33.448 1.00 82.62 224 LEU A O 1
ATOM 1777 N N . ILE A 1 225 ? -35.018 1.554 34.826 1.00 81.50 225 ILE A N 1
ATOM 1778 C CA . ILE A 1 225 ? -33.655 1.193 34.424 1.00 81.50 225 ILE A CA 1
ATOM 1779 C C . ILE A 1 225 ? -33.646 0.132 33.313 1.00 81.50 225 ILE A C 1
ATOM 1781 O O . ILE A 1 225 ? -32.681 0.064 32.554 1.00 81.50 225 ILE A O 1
ATOM 1785 N N . ALA A 1 226 ? -34.711 -0.663 33.172 1.00 72.19 226 ALA A N 1
ATOM 1786 C CA . ALA A 1 226 ? -34.759 -1.891 32.369 1.00 72.19 226 ALA A CA 1
ATOM 1787 C C . ALA A 1 226 ? -34.386 -1.759 30.870 1.00 72.19 226 ALA A C 1
ATOM 1789 O O . ALA A 1 226 ? -34.152 -2.770 30.213 1.00 72.19 226 ALA A O 1
ATOM 1790 N N . GLY A 1 227 ? -34.284 -0.543 30.321 1.00 70.69 227 GLY A N 1
ATOM 1791 C CA . GLY A 1 227 ? -33.833 -0.281 28.946 1.00 70.69 227 GLY A CA 1
ATOM 1792 C C . GLY A 1 227 ? -32.374 0.174 28.792 1.00 70.69 227 GLY A C 1
ATOM 1793 O O . GLY A 1 227 ? -31.891 0.282 27.665 1.00 70.69 227 GLY A O 1
ATOM 1794 N N . TYR A 1 228 ? -31.656 0.451 29.886 1.00 76.25 228 TYR A N 1
ATOM 1795 C CA . TYR A 1 228 ? -30.322 1.056 29.853 1.00 76.25 228 TYR A CA 1
ATOM 1796 C C . TYR A 1 228 ? -29.275 0.155 30.518 1.00 76.25 228 TYR A C 1
ATOM 1798 O O . TYR A 1 228 ? -29.259 -0.017 31.731 1.00 76.25 228 TYR A O 1
ATOM 1806 N N . VAL A 1 229 ? -28.343 -0.375 29.720 1.00 71.12 229 VAL A N 1
ATOM 1807 C CA . VAL A 1 229 ? -27.248 -1.248 30.202 1.00 71.12 229 VAL A CA 1
ATOM 1808 C C . VAL A 1 229 ? -25.956 -0.453 30.471 1.00 71.12 229 VAL A C 1
ATOM 1810 O O . VAL A 1 229 ? -25.035 -0.914 31.143 1.00 71.12 229 VAL A O 1
ATOM 1813 N N . TRP A 1 230 ? -25.870 0.780 29.968 1.00 80.69 230 TRP A N 1
ATOM 1814 C CA . TRP A 1 230 ? -24.644 1.577 29.978 1.00 80.69 230 TRP A CA 1
ATOM 1815 C C . TRP A 1 230 ? -24.446 2.347 31.290 1.00 80.69 230 TRP A C 1
ATOM 1817 O O . TRP A 1 230 ? -25.321 3.100 31.717 1.00 80.69 230 TRP A O 1
ATOM 1827 N N . ARG A 1 231 ? -23.243 2.269 31.883 1.00 80.25 231 ARG A N 1
ATOM 1828 C CA . ARG A 1 231 ? -22.900 2.939 33.158 1.00 80.25 231 ARG A CA 1
ATOM 1829 C C . ARG A 1 231 ? -23.206 4.443 33.166 1.00 80.25 231 ARG A C 1
ATOM 1831 O O . ARG A 1 231 ? -23.697 4.952 34.166 1.00 80.25 231 ARG A O 1
ATOM 1838 N N . GLN A 1 232 ? -22.919 5.155 32.077 1.00 79.00 232 GLN A N 1
ATOM 1839 C CA . GLN A 1 232 ? -23.173 6.600 31.984 1.00 79.00 232 GLN A CA 1
ATOM 1840 C C . GLN A 1 232 ? -24.672 6.925 31.969 1.00 79.00 232 GLN A C 1
ATOM 1842 O O . GLN A 1 232 ? -25.095 7.848 32.659 1.00 79.00 232 GLN A O 1
ATOM 1847 N N . ALA A 1 233 ? -25.477 6.123 31.266 1.00 80.81 233 ALA A N 1
ATOM 1848 C CA . ALA A 1 233 ? -26.931 6.260 31.244 1.00 80.81 233 ALA A CA 1
ATOM 1849 C C . ALA A 1 233 ? -27.541 6.008 32.634 1.00 80.81 233 ALA A C 1
ATOM 1851 O O . ALA A 1 233 ? -28.391 6.775 33.077 1.00 80.81 233 ALA A O 1
ATOM 1852 N N . LEU A 1 234 ? -27.046 5.002 33.364 1.00 84.31 234 LEU A N 1
ATOM 1853 C CA . LEU A 1 234 ? -27.472 4.727 34.742 1.00 84.31 234 LEU A CA 1
ATOM 1854 C C . LEU A 1 234 ? -27.158 5.890 35.692 1.00 84.31 234 LEU A C 1
ATOM 1856 O O . LEU A 1 234 ? -27.994 6.264 36.513 1.00 84.31 234 LEU A O 1
ATOM 1860 N N . ILE A 1 235 ? -25.970 6.491 35.561 1.00 84.94 235 ILE A N 1
ATOM 1861 C CA . ILE A 1 235 ? -25.577 7.664 36.354 1.00 84.94 235 ILE A CA 1
ATOM 1862 C C . ILE A 1 235 ? -26.472 8.865 36.012 1.00 84.94 235 ILE A C 1
ATOM 1864 O O . ILE A 1 235 ? -26.975 9.522 36.920 1.00 84.94 235 ILE A O 1
ATOM 1868 N N . ALA A 1 236 ? -26.720 9.131 34.726 1.00 84.81 236 ALA A N 1
ATOM 1869 C CA . ALA A 1 236 ? -27.589 10.225 34.289 1.00 84.81 236 ALA A CA 1
ATOM 1870 C C . ALA A 1 236 ? -29.043 10.047 34.764 1.00 84.81 236 ALA A C 1
ATOM 1872 O O . ALA A 1 236 ? -29.671 11.012 35.197 1.00 84.81 236 ALA A O 1
ATOM 1873 N N . LEU A 1 237 ? -29.563 8.816 34.747 1.00 86.75 237 LEU A N 1
ATOM 1874 C CA . LEU A 1 237 ? -30.900 8.488 35.243 1.00 86.75 237 LEU A CA 1
ATOM 1875 C C . LEU A 1 237 ? -31.009 8.671 36.762 1.00 86.75 237 LEU A C 1
ATOM 1877 O O . LEU A 1 237 ? -31.994 9.224 37.251 1.00 86.75 237 LEU A O 1
ATOM 1881 N N . LEU A 1 238 ? -29.981 8.267 37.514 1.00 88.38 238 LEU A N 1
ATOM 1882 C CA . LEU A 1 238 ? -29.930 8.499 38.956 1.00 88.38 238 LEU A CA 1
ATOM 1883 C C . LEU A 1 238 ? -29.914 10.000 39.279 1.00 88.38 238 LEU A C 1
ATOM 1885 O O . LEU A 1 238 ? -30.654 10.444 40.156 1.00 88.38 238 LEU A O 1
ATOM 1889 N N . LEU A 1 239 ? -29.115 10.787 38.552 1.00 86.88 239 LEU A N 1
ATOM 1890 C CA . LEU A 1 239 ? -29.082 12.245 38.698 1.00 86.88 239 LEU A CA 1
ATOM 1891 C C . LEU A 1 239 ? -30.441 12.876 38.371 1.00 86.88 239 LEU A C 1
ATOM 1893 O O . LEU A 1 239 ? -30.907 13.729 39.123 1.00 86.88 239 LEU A O 1
ATOM 1897 N N . ALA A 1 240 ? -31.112 12.413 37.315 1.00 87.19 240 ALA A N 1
ATOM 1898 C CA . ALA A 1 240 ? -32.460 12.856 36.968 1.00 87.19 240 ALA A CA 1
ATOM 1899 C C . ALA A 1 240 ? -33.482 12.554 38.082 1.00 87.19 240 ALA A C 1
ATOM 1901 O O . ALA A 1 240 ? -34.298 13.413 38.422 1.00 87.19 240 ALA A O 1
ATOM 1902 N N . LEU A 1 241 ? -33.421 11.367 38.697 1.00 88.88 241 LEU A N 1
ATOM 1903 C CA . LEU A 1 241 ? -34.278 11.012 39.834 1.00 88.88 241 LEU A CA 1
ATOM 1904 C C . LEU A 1 241 ? -34.011 11.906 41.050 1.00 88.88 241 LEU A C 1
ATOM 1906 O O . LEU A 1 241 ? -34.955 12.419 41.651 1.00 88.88 241 LEU A O 1
ATOM 1910 N N . LEU A 1 242 ? -32.743 12.128 41.401 1.00 88.56 242 LEU A N 1
ATOM 1911 C CA . LEU A 1 242 ? -32.370 12.998 42.521 1.00 88.56 242 LEU A CA 1
ATOM 1912 C C . LEU A 1 242 ? -32.808 14.446 42.289 1.00 88.56 242 LEU A C 1
ATOM 1914 O O . LEU A 1 242 ? -33.300 15.089 43.216 1.00 88.56 242 LEU A O 1
ATOM 1918 N N . GLU A 1 243 ? -32.702 14.937 41.057 1.00 85.25 243 GLU A N 1
ATOM 1919 C CA . GLU A 1 243 ? -33.153 16.275 40.685 1.00 85.25 243 GLU A CA 1
ATOM 1920 C C . GLU A 1 243 ? -34.678 16.414 40.813 1.00 85.25 243 GLU A C 1
ATOM 1922 O O . GLU A 1 243 ? -35.177 17.367 41.414 1.00 85.25 243 GLU A O 1
ATOM 1927 N N . LEU A 1 244 ? -35.445 15.422 40.354 1.00 85.38 244 LEU A N 1
ATOM 1928 C CA . LEU A 1 244 ? -36.904 15.415 40.504 1.00 85.38 244 LEU A CA 1
ATOM 1929 C C . LEU A 1 244 ? -37.356 15.287 41.970 1.00 85.38 244 LEU A C 1
ATOM 1931 O O . LEU A 1 244 ? -38.388 15.854 42.347 1.00 85.38 244 LEU A O 1
ATOM 1935 N N . VAL A 1 245 ? -36.594 14.580 42.812 1.00 88.38 245 VAL A N 1
ATOM 1936 C CA . VAL A 1 245 ? -36.817 14.538 44.269 1.00 88.38 245 VAL A CA 1
ATOM 1937 C C . VAL A 1 245 ? -36.495 15.895 44.899 1.00 88.38 245 VAL A C 1
ATOM 1939 O O . VAL A 1 245 ? -37.286 16.397 45.702 1.00 88.38 245 VAL A O 1
ATOM 1942 N N . ARG A 1 246 ? -35.382 16.532 44.503 1.00 85.50 246 ARG A N 1
ATOM 1943 C CA . ARG A 1 246 ? -34.975 17.872 44.963 1.00 85.50 246 ARG A CA 1
ATOM 1944 C C . ARG A 1 246 ? -36.046 18.916 44.654 1.00 85.50 246 ARG A C 1
ATOM 1946 O O . ARG A 1 246 ? -36.390 19.718 45.522 1.00 85.50 246 ARG A O 1
ATOM 1953 N N . LEU A 1 247 ? -36.631 18.850 43.458 1.00 83.88 247 LEU A N 1
ATOM 1954 C CA . LEU A 1 247 ? -37.741 19.698 43.018 1.00 83.88 247 LEU A CA 1
ATOM 1955 C C . LEU A 1 247 ? -39.091 19.325 43.655 1.00 83.88 247 LEU A C 1
ATOM 1957 O O . LEU A 1 247 ? -40.080 20.017 43.431 1.00 83.88 247 LEU A O 1
ATOM 1961 N N . ARG A 1 248 ? -39.156 18.258 44.466 1.00 84.12 248 ARG A N 1
ATOM 1962 C CA . ARG A 1 248 ? -40.382 17.718 45.087 1.00 84.12 248 ARG A CA 1
ATOM 1963 C C . ARG A 1 248 ? -41.463 17.310 44.075 1.00 84.12 248 ARG A C 1
ATOM 1965 O O . ARG A 1 248 ? -42.651 17.268 44.413 1.00 84.12 248 ARG A O 1
ATOM 1972 N N . ALA A 1 249 ? -41.054 16.993 42.846 1.00 84.56 249 ALA A N 1
ATOM 1973 C CA . ALA A 1 249 ? -41.936 16.475 41.807 1.00 84.56 249 ALA A CA 1
ATOM 1974 C C . ALA A 1 249 ? -42.280 14.999 42.064 1.00 84.56 249 ALA A C 1
ATOM 1976 O O . ALA A 1 249 ? -43.433 14.596 41.899 1.00 84.56 249 ALA A O 1
ATOM 1977 N N . ILE A 1 250 ? -41.309 14.207 42.526 1.00 88.25 250 ILE A N 1
ATOM 1978 C CA . ILE A 1 250 ? -41.476 12.775 42.813 1.00 88.25 250 ILE A CA 1
ATOM 1979 C C . ILE A 1 250 ? -41.110 12.438 44.261 1.00 88.25 250 ILE A C 1
ATOM 1981 O O . ILE A 1 250 ? -40.377 13.170 44.925 1.00 88.25 250 ILE A O 1
ATOM 1985 N N . LEU A 1 251 ? -41.624 11.308 44.743 1.00 87.56 251 LEU A N 1
ATOM 1986 C CA . LEU A 1 251 ? -41.340 10.739 46.058 1.00 87.56 251 LEU A CA 1
ATOM 1987 C C . LEU A 1 251 ? -40.820 9.312 45.887 1.00 87.56 251 LEU A C 1
ATOM 1989 O O . LEU A 1 251 ? -41.401 8.533 45.135 1.00 87.56 251 LEU A O 1
ATOM 1993 N N . LEU A 1 252 ? -39.761 8.963 46.614 1.00 89.62 252 LEU A N 1
ATOM 1994 C CA . LEU A 1 252 ? -39.242 7.598 46.672 1.00 89.62 252 LEU A CA 1
ATOM 1995 C C . LEU A 1 252 ? -39.748 6.924 47.945 1.00 89.62 252 LEU A C 1
ATOM 1997 O O . LEU A 1 252 ? -39.621 7.479 49.038 1.00 89.62 252 LEU A O 1
ATOM 2001 N N . ARG A 1 253 ? -40.336 5.735 47.810 1.00 89.25 253 ARG A N 1
ATOM 2002 C CA . ARG A 1 253 ? -40.868 4.963 48.935 1.00 89.25 253 ARG A CA 1
ATOM 2003 C C . ARG A 1 253 ? -40.427 3.511 48.849 1.00 89.25 253 ARG A C 1
ATOM 2005 O O . ARG A 1 253 ? -40.679 2.839 47.850 1.00 89.25 253 ARG A O 1
ATOM 2012 N N . GLN A 1 254 ? -39.868 3.022 49.947 1.00 91.75 254 GLN A N 1
ATOM 2013 C CA . GLN A 1 254 ? -39.620 1.609 50.200 1.00 91.75 254 GLN A CA 1
ATOM 2014 C C . GLN A 1 254 ? -40.603 1.149 51.285 1.00 91.75 254 GLN A C 1
ATOM 2016 O O . GLN A 1 254 ? -40.740 1.816 52.310 1.00 91.75 254 GLN A O 1
ATOM 2021 N N . LYS A 1 255 ? -41.371 0.085 51.021 1.00 85.62 255 LYS A N 1
ATOM 2022 C CA . LYS A 1 255 ? -42.417 -0.380 51.950 1.00 85.62 255 LYS A CA 1
ATOM 2023 C C . LYS A 1 255 ? -41.842 -1.185 53.117 1.00 85.62 255 LYS A C 1
ATOM 2025 O O . LYS A 1 255 ? -42.213 -0.908 54.249 1.00 85.62 255 LYS A O 1
ATOM 2030 N N . ASP A 1 256 ? -40.919 -2.098 52.824 1.00 89.62 256 ASP A N 1
ATOM 2031 C CA . ASP A 1 256 ? -40.303 -3.021 53.781 1.00 89.62 256 ASP A CA 1
ATOM 2032 C C . ASP A 1 256 ? -38.783 -3.084 53.574 1.00 89.62 256 ASP A C 1
ATOM 2034 O O . ASP A 1 256 ? -38.268 -2.670 52.531 1.00 89.62 256 ASP A O 1
ATOM 2038 N N . LEU A 1 257 ? -38.052 -3.624 54.554 1.00 87.50 257 LEU A N 1
ATOM 2039 C CA . LEU A 1 257 ? -36.608 -3.850 54.436 1.00 87.50 257 LEU A CA 1
ATOM 2040 C C . LEU A 1 257 ? -36.308 -4.712 53.201 1.00 87.50 257 LEU A C 1
ATOM 2042 O O . LEU A 1 257 ? -36.891 -5.779 53.034 1.00 87.50 257 LEU A O 1
ATOM 2046 N N . PHE A 1 258 ? -35.396 -4.240 52.347 1.00 82.94 258 PHE A N 1
ATOM 2047 C CA . PHE A 1 258 ? -35.000 -4.889 51.087 1.00 82.94 258 PHE A CA 1
ATOM 2048 C C . PHE A 1 258 ? -36.109 -5.028 50.026 1.00 82.94 258 PHE A C 1
ATOM 2050 O O . PHE A 1 258 ? -35.901 -5.694 49.015 1.00 82.94 258 PHE A O 1
ATOM 2057 N N . ALA A 1 259 ? -37.263 -4.374 50.199 1.00 85.50 259 ALA A N 1
ATOM 2058 C CA . ALA A 1 259 ? -38.264 -4.277 49.137 1.00 85.50 259 ALA A CA 1
ATOM 2059 C C . ALA A 1 259 ? -37.808 -3.306 48.024 1.00 85.50 259 ALA A C 1
ATOM 2061 O O . ALA A 1 259 ? -37.032 -2.387 48.309 1.00 85.50 259 ALA A O 1
ATOM 2062 N N . PRO A 1 260 ? -38.318 -3.441 46.785 1.00 84.31 260 PRO A N 1
ATOM 2063 C CA . PRO A 1 260 ? -38.034 -2.502 45.702 1.00 84.31 260 PRO A CA 1
ATOM 2064 C C . PRO A 1 260 ? -38.373 -1.058 46.083 1.00 84.31 260 PRO A C 1
ATOM 2066 O O . PRO A 1 260 ? -39.385 -0.784 46.744 1.00 84.31 260 PRO A O 1
ATOM 2069 N N . ILE A 1 261 ? -37.530 -0.120 45.654 1.00 88.88 261 ILE A N 1
ATOM 2070 C CA . ILE A 1 261 ? -37.791 1.307 45.842 1.00 88.88 261 ILE A CA 1
ATOM 2071 C C . ILE A 1 261 ? -38.755 1.743 44.743 1.00 88.88 261 ILE A C 1
ATOM 2073 O O . ILE A 1 261 ? -38.472 1.604 43.557 1.00 88.88 261 ILE A O 1
ATOM 2077 N N . THR A 1 262 ? -39.900 2.293 45.138 1.00 90.25 262 THR A N 1
ATOM 2078 C CA . THR A 1 262 ? -40.937 2.750 44.205 1.00 90.25 262 THR A CA 1
ATOM 2079 C C . THR A 1 262 ? -40.972 4.268 44.101 1.00 90.25 262 THR A C 1
ATOM 2081 O O . THR A 1 262 ? -40.855 4.979 45.102 1.00 90.25 262 THR A O 1
ATOM 2084 N N . VAL A 1 263 ? -41.158 4.763 42.881 1.00 90.12 263 VAL A N 1
ATOM 2085 C CA . VAL A 1 263 ? -41.324 6.171 42.535 1.00 90.12 263 VAL A CA 1
ATOM 2086 C C . VAL A 1 263 ? -42.813 6.509 42.484 1.00 90.12 263 VAL A C 1
ATOM 2088 O O . VAL A 1 263 ? -43.599 5.850 41.801 1.00 90.12 263 VAL A O 1
ATOM 2091 N N . LEU A 1 264 ? -43.204 7.554 43.210 1.00 87.50 264 LEU A N 1
ATOM 2092 C CA . LEU A 1 264 ? -44.565 8.080 43.277 1.00 87.50 264 LEU A CA 1
ATOM 2093 C C . LEU A 1 264 ? -44.609 9.525 42.777 1.00 87.50 264 LEU A C 1
ATOM 2095 O O . LEU A 1 264 ? -43.728 10.329 43.085 1.00 87.50 264 LEU A O 1
ATOM 2099 N N . LYS A 1 265 ? -45.682 9.878 42.066 1.00 87.56 265 LYS A N 1
ATOM 2100 C CA . LYS A 1 265 ? -45.968 11.267 41.683 1.00 87.56 265 LYS A CA 1
ATOM 2101 C C . LYS A 1 265 ? -46.397 12.081 42.907 1.00 87.56 265 LYS A C 1
ATOM 2103 O O . LYS A 1 265 ? -47.234 11.639 43.695 1.00 87.56 265 LYS A O 1
ATOM 2108 N N . SER A 1 266 ? -45.859 13.290 43.045 1.00 82.75 266 SER A N 1
ATOM 2109 C CA . SER A 1 266 ? -46.371 14.292 43.984 1.00 82.75 266 SER A CA 1
ATOM 2110 C C . SER A 1 266 ? -47.668 14.920 43.461 1.00 82.75 266 SER A C 1
ATOM 2112 O O . SER A 1 266 ? -47.914 14.943 42.257 1.00 82.75 266 SER A O 1
ATOM 2114 N N . LYS A 1 267 ? -48.475 15.525 44.344 1.00 76.38 267 LYS A N 1
ATOM 2115 C CA . LYS A 1 267 ? -49.681 16.289 43.951 1.00 76.38 267 LYS A CA 1
ATOM 2116 C C . LYS A 1 267 ? -49.370 17.469 43.018 1.00 76.38 267 LYS A C 1
ATOM 2118 O O . LYS A 1 267 ? -50.263 17.952 42.340 1.00 76.38 267 LYS A O 1
ATOM 2123 N N . ARG A 1 268 ? -48.111 17.922 42.999 1.00 76.69 268 ARG A N 1
ATOM 2124 C CA . ARG A 1 268 ? -47.606 19.025 42.164 1.00 76.69 268 ARG A CA 1
ATOM 2125 C C . ARG A 1 268 ? -46.720 18.549 41.007 1.00 76.69 268 ARG A C 1
ATOM 2127 O O . ARG A 1 268 ? -45.961 19.336 40.454 1.00 76.69 268 ARG A O 1
ATOM 2134 N N . PHE A 1 269 ? -46.763 17.257 40.676 1.00 78.81 269 PHE A N 1
ATOM 2135 C CA . PHE A 1 269 ? -45.893 16.665 39.659 1.00 78.81 269 PHE A CA 1
ATOM 2136 C C . PHE A 1 269 ? -46.052 17.348 38.294 1.00 78.81 269 PHE A C 1
ATOM 2138 O O . PHE A 1 269 ? -45.054 17.763 37.710 1.00 78.81 269 PHE A O 1
ATOM 2145 N N . ASP A 1 270 ? -47.281 17.541 37.815 1.00 76.69 270 ASP A N 1
ATOM 2146 C CA . ASP A 1 270 ? -47.521 18.128 36.490 1.00 76.69 270 ASP A CA 1
ATOM 2147 C C . ASP A 1 270 ? -47.145 19.622 36.430 1.00 76.69 270 ASP A C 1
ATOM 2149 O O . ASP A 1 270 ? -46.509 20.066 35.475 1.00 76.69 270 ASP A O 1
ATOM 2153 N N . GLU A 1 271 ? -47.418 20.386 37.494 1.00 74.00 271 GLU A N 1
ATOM 2154 C CA . GLU A 1 271 ? -47.016 21.798 37.607 1.00 74.00 271 GLU A CA 1
ATOM 2155 C C . GLU A 1 271 ? -45.486 21.956 37.566 1.00 74.00 271 GLU A C 1
ATOM 2157 O O . GLU A 1 271 ? -44.943 22.738 36.786 1.00 74.00 271 GLU A O 1
ATOM 2162 N N . ILE A 1 272 ? -44.769 21.175 38.376 1.00 73.69 272 ILE A N 1
ATOM 2163 C CA . ILE A 1 272 ? -43.315 21.299 38.539 1.00 73.69 272 ILE A CA 1
ATOM 2164 C C . ILE A 1 272 ? -42.578 20.750 37.314 1.00 73.69 272 ILE A C 1
ATOM 2166 O O . ILE A 1 272 ? -41.590 21.338 36.883 1.00 73.69 272 ILE A O 1
ATOM 2170 N N . THR A 1 273 ? -43.071 19.672 36.699 1.00 68.44 273 THR A N 1
ATOM 2171 C CA . THR A 1 273 ? -42.465 19.111 35.478 1.00 68.44 273 THR A CA 1
ATOM 2172 C C . THR A 1 273 ? -42.763 19.929 34.219 1.00 68.44 273 THR A C 1
ATOM 2174 O O . THR A 1 273 ? -42.003 19.841 33.254 1.00 68.44 273 THR A O 1
ATOM 2177 N N . SER A 1 274 ? -43.828 20.741 34.201 1.00 68.12 274 SER A N 1
ATOM 2178 C CA . SER A 1 274 ? -44.027 21.758 33.155 1.00 68.12 274 SER A CA 1
ATOM 2179 C C . SER A 1 274 ? -43.082 22.957 33.315 1.00 68.12 274 SER A C 1
ATOM 2181 O O . SER A 1 274 ? -42.539 23.438 32.322 1.00 68.12 274 SER A O 1
ATOM 2183 N N . ALA A 1 275 ? -42.805 23.383 34.553 1.00 63.78 275 ALA A N 1
ATOM 2184 C CA . ALA A 1 275 ? -41.898 24.494 34.849 1.00 63.78 275 ALA A CA 1
ATOM 2185 C C . ALA A 1 275 ? -40.412 24.110 34.697 1.00 63.78 275 ALA A C 1
ATO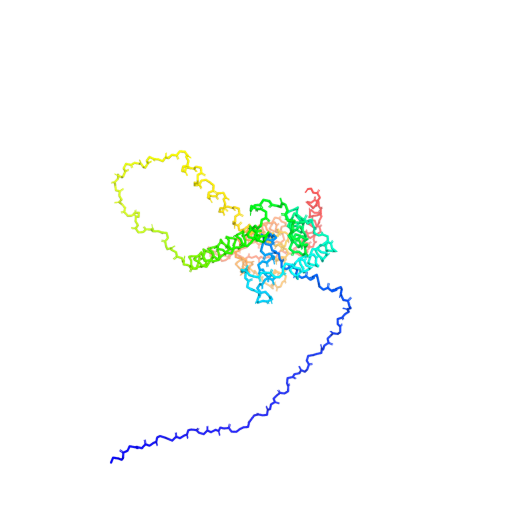M 2187 O O . ALA A 1 275 ? -39.608 24.911 34.224 1.00 63.78 275 ALA A O 1
ATOM 2188 N N . ALA A 1 276 ? -40.044 22.873 35.046 1.00 58.53 276 ALA A N 1
ATOM 2189 C CA . ALA A 1 276 ? -38.679 22.362 34.917 1.00 58.53 276 ALA A CA 1
ATOM 2190 C C . ALA A 1 276 ? -38.224 22.254 33.451 1.00 58.53 276 ALA A C 1
ATOM 2192 O O . ALA A 1 276 ? -37.076 22.581 33.155 1.00 58.53 276 ALA A O 1
ATOM 2193 N N . ASN A 1 277 ? -39.120 21.888 32.521 1.00 55.06 277 ASN A N 1
ATOM 2194 C CA . ASN A 1 277 ? -38.800 21.887 31.087 1.00 55.06 277 ASN A CA 1
ATOM 2195 C C . ASN A 1 277 ? -38.484 23.302 30.568 1.00 55.06 277 ASN A C 1
ATOM 2197 O O . ASN A 1 277 ? -37.603 23.445 29.728 1.00 55.06 277 ASN A O 1
ATOM 2201 N N . ALA A 1 278 ? -39.130 24.348 31.096 1.00 51.50 278 ALA A N 1
ATOM 2202 C CA . ALA A 1 278 ? -38.833 25.731 30.715 1.00 51.50 278 ALA A CA 1
ATOM 2203 C C . ALA A 1 278 ? -37.460 26.208 31.236 1.00 51.50 278 ALA A C 1
ATOM 2205 O O . ALA A 1 278 ? -36.724 26.859 30.502 1.00 51.50 278 ALA A O 1
ATOM 2206 N N . GLY A 1 279 ? -37.081 25.838 32.466 1.00 54.25 279 GLY A N 1
ATOM 2207 C CA . GLY A 1 279 ? -35.777 26.195 33.045 1.00 54.25 279 GLY A CA 1
ATOM 2208 C C . GLY A 1 279 ? -34.591 25.407 32.471 1.00 54.25 279 GLY A C 1
ATOM 2209 O O . GLY A 1 279 ? -33.513 25.967 32.282 1.00 54.25 279 GLY A O 1
ATOM 2210 N N . LEU A 1 280 ? -34.783 24.123 32.143 1.00 50.84 280 LEU A N 1
ATOM 2211 C CA . LEU A 1 280 ? -33.739 23.265 31.561 1.00 50.84 280 LEU A CA 1
ATOM 2212 C C . LEU A 1 280 ? -33.462 23.581 30.083 1.00 50.84 280 LEU A C 1
ATOM 2214 O O . LEU A 1 280 ? -32.311 23.508 29.658 1.00 50.84 280 LEU A O 1
ATOM 2218 N N . LEU A 1 281 ? -34.478 23.992 29.311 1.00 45.41 281 LEU A N 1
ATOM 2219 C CA . LEU A 1 281 ? -34.287 24.498 27.944 1.00 45.41 281 LEU A CA 1
ATOM 2220 C C . LEU A 1 281 ? -33.454 25.789 27.917 1.00 45.41 281 LEU A C 1
ATOM 2222 O O . LEU A 1 281 ? -32.699 26.007 26.976 1.00 45.41 281 LEU A O 1
ATOM 2226 N N . GLN A 1 282 ? -33.549 26.615 28.961 1.00 46.50 282 GLN A N 1
ATOM 2227 C CA . GLN A 1 282 ? -32.790 27.861 29.066 1.00 46.50 282 GLN A CA 1
ATOM 2228 C C . GLN A 1 282 ? -31.328 27.615 29.481 1.00 46.50 282 GLN A C 1
ATOM 2230 O O . GLN A 1 282 ? -30.427 28.204 28.896 1.00 46.50 282 GLN A O 1
ATOM 2235 N N . ALA A 1 283 ? -31.073 26.661 30.385 1.00 46.66 283 ALA A N 1
ATOM 2236 C CA . ALA A 1 283 ? -29.711 26.248 30.752 1.00 46.66 283 ALA A CA 1
ATOM 2237 C C . ALA A 1 283 ? -28.971 25.505 29.617 1.00 46.66 283 ALA A C 1
ATOM 2239 O O . ALA A 1 283 ? -27.772 25.690 29.431 1.00 46.66 283 ALA A O 1
ATOM 2240 N N . SER A 1 284 ? -29.690 24.716 28.807 1.00 41.81 284 SER A N 1
ATOM 2241 C CA . SER A 1 284 ? -29.144 24.045 27.615 1.00 41.81 284 SER A CA 1
ATOM 2242 C C . SER A 1 284 ? -28.721 25.021 26.508 1.00 41.81 284 SER A C 1
ATOM 2244 O O . SER A 1 284 ? -27.826 24.695 25.725 1.00 41.81 284 SER A O 1
ATOM 2246 N N . LEU A 1 285 ? -29.362 26.191 26.413 1.00 43.16 285 LEU A N 1
ATOM 2247 C CA . LEU A 1 285 ? -28.999 27.240 25.454 1.00 43.16 285 LEU A CA 1
ATOM 2248 C C . LEU A 1 285 ? -27.735 28.002 25.886 1.00 43.16 285 LEU A C 1
ATOM 2250 O O . LEU A 1 285 ? -26.944 28.371 25.022 1.00 43.16 285 LEU A O 1
ATOM 2254 N N . ASP A 1 286 ? -27.506 28.164 27.192 1.00 43.84 286 ASP A N 1
ATOM 2255 C CA . ASP A 1 286 ? -26.326 28.858 27.731 1.00 43.84 286 ASP A CA 1
ATOM 2256 C C . ASP A 1 286 ? -25.043 27.999 27.710 1.00 43.84 286 ASP A C 1
ATOM 2258 O O . ASP A 1 286 ? -23.949 28.541 27.558 1.00 43.84 286 ASP A O 1
ATOM 2262 N N . GLU A 1 287 ? -25.139 26.666 27.796 1.00 43.28 287 GLU A N 1
ATOM 2263 C CA . GLU A 1 287 ? -23.970 25.767 27.670 1.00 43.28 287 GLU A CA 1
ATOM 2264 C C . GLU A 1 287 ? -23.596 25.431 26.216 1.00 43.28 287 GLU A C 1
ATOM 2266 O O . GLU A 1 287 ? -22.491 24.963 25.962 1.00 43.28 287 GLU A O 1
ATOM 2271 N N . SER A 1 288 ? -24.467 25.722 25.242 1.00 36.97 288 SER A N 1
ATOM 2272 C CA . SER A 1 288 ? -24.171 25.529 23.809 1.00 36.97 288 SER A CA 1
ATOM 2273 C C . SER A 1 288 ? -23.360 26.684 23.191 1.00 36.97 288 SER A C 1
ATOM 2275 O O . SER A 1 288 ? -22.978 26.617 22.023 1.00 36.97 288 SER A O 1
ATOM 2277 N N . PHE A 1 289 ? -23.087 27.737 23.970 1.00 37.28 289 PHE A N 1
ATOM 2278 C CA . PHE A 1 289 ? -22.223 28.866 23.617 1.00 37.28 289 PHE A CA 1
ATOM 2279 C C . PHE A 1 289 ? -21.105 29.040 24.658 1.00 37.28 289 PHE A C 1
ATOM 2281 O O . PHE A 1 289 ? -20.994 30.089 25.294 1.00 37.28 289 PHE A O 1
ATOM 2288 N N . LYS A 1 290 ? -20.260 28.018 24.830 1.00 34.31 290 LYS A N 1
ATOM 2289 C CA . LYS A 1 290 ? -18.914 28.157 25.403 1.00 34.31 290 LYS A CA 1
ATOM 2290 C C . LYS A 1 290 ? -17.963 27.095 24.875 1.00 34.31 290 LYS A C 1
ATOM 2292 O O . LYS A 1 290 ? -18.386 25.927 24.773 1.00 34.31 290 LYS A O 1
#

pLDDT: mean 73.43, std 17.54, range [32.66, 93.94]

Secondary structure (DSSP, 8-state):
---PPPPPP-PPP-------------------PPP------SSHHHHHHHHHHHTT--TTS--HHHHHHHHHHHHHHHHHTT----HHHHHHHHHHHHHHHHHHSPPPTT--GGGGS-TTHHHHHHHHHHHHHHHHHHHHHHHHHHHHT------STT-S--TTPPPP---HHHHHHHHHHHHHHHHTS-----------HHHHHHHHHHHHHH-SS-EEHHHHHTT---HHHHHHHHHHHHHHHHTTSEEEE--STTPPPEEEE-TTHHHHHHHHHHHHHHHHHHHT--